Protein AF-A0A9E6B9M5-F1 (afdb_monomer_lite)

Radius of gyration: 36.56 Å; chains: 1; bounding box: 69×53×110 Å

Sequence (341 aa):
MTDEASDSGRPGDVVLRCGGCGAAMRARGPDAVRQCPRCRSTDLRELPVPGGAFEYACADRRHGTTAADVAFAEWAKWCGYVTPNQYNTAMHRQNSEQQKTGVARPIHEVMISMGQIDPMRAEGLLRFLCRSRPDEDDEDFLARLKGLDEVDPEKVRAVAELQRRMAARRHEVPPIGQLLVQRRVLTEVRMLEVLRAQTADGRGSLQRALAMSQPPPKETAAGRVLRKATGSPAVLRGIAVAAVLVMAAVGVWAWRFREEPLYVLGRCTNCEAVQKVEWSAYDWPVVCARCGRKTVYYAVVCPNGHVYTRAFPFTNEPCPECGADRGRPLTEQDLRRPVSR

Secondary structure (DSSP, 8-state):
-------TTSPPEEEEEETTT--EEEEESGGG-SS-TTT----EEEE--GGG-HHHHT---TTS--HHHHHHHHHHHHTTSS-HHHHHHHHHHHHHHHHHHSSPPPHHHHHHHTTSS-HHHHHHHHHHHT--S--HHHHHHHHHHHTTS-S-HHHHHHHHHHHHHHHTT-S----HHHHHHHTTSS-HHHHHHHHHHHHHTT-HHHHHHHHHTSPPP---HHHHHHHHHTT-HHHHHHHHHHHHHHHHHHHHHHHHT-PPPPEEEEEETTT--EEEEE--SS-PSEEPTTT-SEEEEEEEE-TT--EEEESSTT--PPPTTT--S--EE--TTGGGS----

pLDDT: mean 82.91, std 14.36, range [27.97, 96.69]

Structure (mmCIF, N/CA/C/O backbone):
data_AF-A0A9E6B9M5-F1
#
_entry.id   AF-A0A9E6B9M5-F1
#
loop_
_atom_site.group_PDB
_atom_site.id
_atom_site.type_symbol
_atom_site.label_atom_id
_atom_site.label_alt_id
_atom_site.label_comp_id
_atom_site.label_asym_id
_atom_site.label_entity_id
_atom_site.label_seq_id
_atom_site.pdbx_PDB_ins_code
_atom_site.Cartn_x
_atom_site.Cartn_y
_atom_site.Cartn_z
_atom_site.occupancy
_atom_site.B_iso_or_equiv
_atom_site.auth_seq_id
_atom_site.auth_comp_id
_atom_site.auth_asym_id
_atom_site.auth_atom_id
_atom_site.pdbx_PDB_model_num
ATOM 1 N N . MET A 1 1 ? -14.743 -29.552 -5.604 1.00 36.94 1 MET A N 1
ATOM 2 C CA . MET A 1 1 ? -13.919 -30.413 -6.473 1.00 36.94 1 MET A CA 1
ATOM 3 C C . MET A 1 1 ? -14.196 -29.985 -7.894 1.00 36.94 1 MET A C 1
ATOM 5 O O . MET A 1 1 ? -15.199 -30.375 -8.469 1.00 36.94 1 MET A O 1
ATOM 9 N N . THR A 1 2 ? -13.364 -29.080 -8.376 1.00 30.98 2 THR A N 1
ATOM 10 C CA . THR A 1 2 ? -13.222 -28.712 -9.781 1.00 30.98 2 THR A CA 1
ATOM 11 C C . THR A 1 2 ? -11.733 -28.804 -10.019 1.00 30.98 2 THR A C 1
ATOM 13 O O . THR A 1 2 ? -10.959 -28.262 -9.229 1.00 30.98 2 THR A O 1
ATOM 16 N N . ASP A 1 3 ? -11.384 -29.598 -11.014 1.00 27.97 3 ASP A N 1
ATOM 17 C CA . ASP A 1 3 ? -10.044 -30.051 -11.320 1.00 27.97 3 ASP A CA 1
ATOM 18 C C . ASP A 1 3 ? -9.041 -28.893 -11.366 1.00 27.97 3 ASP A C 1
ATOM 20 O O . ASP A 1 3 ? -9.104 -28.024 -12.236 1.00 27.97 3 ASP A O 1
ATOM 24 N N . GLU A 1 4 ? -8.069 -28.921 -10.449 1.00 32.66 4 GLU A N 1
ATOM 25 C CA . GLU A 1 4 ? -6.744 -28.353 -10.692 1.00 32.66 4 GLU A CA 1
ATOM 26 C C . GLU A 1 4 ? -6.088 -29.218 -11.773 1.00 32.66 4 GLU A C 1
ATOM 28 O O . GLU A 1 4 ? -5.243 -30.077 -11.517 1.00 32.66 4 GLU A O 1
ATOM 33 N N . ALA A 1 5 ? -6.542 -29.030 -13.010 1.00 31.19 5 ALA A N 1
ATOM 34 C CA . ALA A 1 5 ? -5.832 -29.489 -14.180 1.00 31.19 5 ALA A CA 1
ATOM 35 C C . ALA A 1 5 ? -4.511 -28.715 -14.232 1.00 31.19 5 ALA A C 1
ATOM 37 O O . ALA A 1 5 ? -4.458 -27.572 -14.676 1.00 31.19 5 ALA A O 1
ATOM 38 N N . SER A 1 6 ? -3.473 -29.354 -13.696 1.00 36.06 6 SER A N 1
ATOM 39 C CA . SER A 1 6 ? -2.061 -29.236 -14.053 1.00 36.06 6 SER A CA 1
ATOM 40 C C . SER A 1 6 ? -1.819 -28.432 -15.340 1.00 36.06 6 SER A C 1
ATOM 42 O O . SER A 1 6 ? -1.751 -28.995 -16.433 1.00 36.06 6 SER A O 1
ATOM 44 N N . ASP A 1 7 ? -1.630 -27.116 -15.208 1.00 37.22 7 ASP A N 1
ATOM 45 C CA . ASP A 1 7 ? -1.178 -26.204 -16.271 1.00 37.22 7 ASP A CA 1
ATOM 46 C C . ASP A 1 7 ? 0.344 -26.352 -16.496 1.00 37.22 7 ASP A C 1
ATOM 48 O O . ASP A 1 7 ? 1.101 -25.390 -16.580 1.00 37.22 7 ASP A O 1
ATOM 52 N N . SER A 1 8 ? 0.834 -27.595 -16.541 1.00 33.62 8 SER A N 1
ATOM 53 C CA . SER A 1 8 ? 2.261 -27.949 -16.595 1.00 33.62 8 SER A CA 1
ATOM 54 C C . SER A 1 8 ? 2.849 -27.917 -18.013 1.00 33.62 8 SER A C 1
ATOM 56 O O . SER A 1 8 ? 3.911 -28.488 -18.252 1.00 33.62 8 SER A O 1
ATOM 58 N N . GLY A 1 9 ? 2.150 -27.303 -18.973 1.00 36.44 9 GLY A N 1
ATOM 59 C CA . GLY A 1 9 ? 2.499 -27.342 -20.400 1.00 36.44 9 GLY A CA 1
ATOM 60 C C . GLY A 1 9 ? 2.623 -25.984 -21.091 1.00 36.44 9 GLY A C 1
ATOM 61 O O . GLY A 1 9 ? 3.003 -25.942 -22.261 1.00 36.44 9 GLY A O 1
ATOM 62 N N . ARG A 1 10 ? 2.321 -24.869 -20.413 1.00 41.94 10 ARG A N 1
ATOM 63 C CA . ARG A 1 10 ? 2.573 -23.523 -20.945 1.00 41.94 10 ARG A CA 1
ATOM 64 C C . ARG A 1 10 ? 3.762 -22.921 -20.207 1.00 41.94 10 ARG A C 1
ATOM 66 O O . ARG A 1 10 ? 3.709 -22.839 -18.983 1.00 41.94 10 ARG A O 1
ATOM 73 N N . PRO A 1 11 ? 4.833 -22.503 -20.905 1.00 56.72 11 PRO A N 1
ATOM 74 C CA . PRO A 1 11 ? 5.912 -21.797 -20.238 1.00 56.72 11 PRO A CA 1
ATOM 75 C C . PRO A 1 11 ? 5.332 -20.533 -19.598 1.00 56.72 11 PRO A C 1
ATOM 77 O O . PRO A 1 11 ? 4.731 -19.700 -20.284 1.00 56.72 11 PRO A O 1
ATOM 80 N N . GLY A 1 12 ? 5.468 -20.439 -18.274 1.00 74.00 12 GLY A N 1
ATOM 81 C CA . GLY A 1 12 ? 5.078 -19.257 -17.518 1.00 74.00 12 GLY A CA 1
ATOM 82 C C . GLY A 1 12 ? 5.817 -18.019 -18.023 1.00 74.00 12 GLY A C 1
ATOM 83 O O . GLY A 1 12 ? 6.866 -18.110 -18.668 1.00 74.00 12 GLY A O 1
ATOM 84 N N . ASP A 1 13 ? 5.260 -16.842 -17.754 1.00 83.06 13 ASP A N 1
ATOM 85 C CA . ASP A 1 13 ? 5.952 -15.603 -18.081 1.00 83.06 13 ASP A CA 1
ATOM 86 C C . ASP A 1 13 ? 7.233 -15.463 -17.248 1.00 83.06 13 ASP A C 1
ATOM 88 O O . ASP A 1 13 ? 7.247 -15.739 -16.049 1.00 83.06 13 ASP A O 1
ATOM 92 N N . VAL A 1 14 ? 8.302 -14.995 -17.887 1.00 86.94 14 VAL A N 1
ATOM 93 C CA . VAL A 1 14 ? 9.598 -14.697 -17.267 1.00 86.94 14 VAL A CA 1
ATOM 94 C C . VAL A 1 14 ? 10.031 -13.278 -17.620 1.00 86.94 14 VAL A C 1
ATOM 96 O O . VAL A 1 14 ? 9.577 -12.698 -18.614 1.00 86.94 14 VAL A O 1
ATOM 99 N N . VAL A 1 15 ? 10.932 -12.708 -16.821 1.00 88.44 15 VAL A N 1
ATOM 100 C CA . VAL A 1 15 ? 11.638 -11.469 -17.168 1.00 88.44 15 VAL A CA 1
ATOM 101 C C . VAL A 1 15 ? 13.070 -11.816 -17.527 1.00 88.44 15 VAL A C 1
ATOM 103 O O . VAL A 1 15 ? 13.766 -12.476 -16.764 1.00 88.44 15 VAL A O 1
ATOM 106 N N . LEU A 1 16 ? 13.518 -11.349 -18.685 1.00 90.50 16 LEU A N 1
ATOM 107 C CA . LEU A 1 16 ? 14.880 -11.505 -19.170 1.00 90.50 16 LEU A CA 1
ATOM 108 C C . LEU A 1 16 ? 15.590 -10.156 -19.125 1.00 90.50 16 LEU A C 1
ATOM 110 O O . LEU A 1 16 ? 15.069 -9.153 -19.614 1.00 90.50 16 LEU A O 1
ATOM 114 N N . ARG A 1 17 ? 16.802 -10.130 -18.576 1.00 89.50 17 ARG A N 1
ATOM 115 C CA . ARG A 1 17 ? 17.717 -8.992 -18.611 1.00 89.50 17 ARG A CA 1
ATOM 116 C C . ARG A 1 17 ? 18.775 -9.215 -19.678 1.00 89.50 17 ARG A C 1
ATOM 118 O O . ARG A 1 17 ? 19.477 -10.221 -19.679 1.00 89.50 17 ARG A O 1
ATOM 125 N N . CYS A 1 18 ? 18.925 -8.236 -20.556 1.00 89.56 18 CYS A N 1
ATOM 126 C CA . CYS A 1 18 ? 19.986 -8.225 -21.547 1.00 89.56 18 CYS A CA 1
ATOM 127 C C . CYS A 1 18 ? 21.329 -7.838 -20.913 1.00 89.56 18 CYS A C 1
ATOM 129 O O . CYS A 1 18 ? 21.446 -6.745 -20.360 1.00 89.56 18 CYS A O 1
ATOM 131 N N . GLY A 1 19 ? 22.353 -8.680 -21.049 1.00 86.19 19 GLY A N 1
ATOM 132 C CA . GLY A 1 19 ? 23.718 -8.391 -20.601 1.00 86.19 19 GLY A CA 1
ATOM 133 C C . GLY A 1 19 ? 24.385 -7.252 -21.378 1.00 86.19 19 GLY A C 1
ATOM 134 O O . GLY A 1 19 ? 25.154 -6.490 -20.804 1.00 86.19 19 GLY A O 1
ATOM 135 N N . GLY A 1 20 ? 24.027 -7.060 -22.654 1.00 85.62 20 GLY A N 1
ATOM 136 C CA . GLY A 1 20 ? 24.606 -6.004 -23.492 1.00 85.62 20 GLY A CA 1
ATOM 137 C C . GLY A 1 20 ? 24.110 -4.586 -23.179 1.00 85.62 20 GLY A C 1
ATOM 138 O O . GLY A 1 20 ? 24.904 -3.657 -23.127 1.00 85.62 20 GLY A O 1
ATOM 139 N N . CYS A 1 21 ? 22.798 -4.390 -22.991 1.00 83.31 21 CYS A N 1
ATOM 140 C CA . CYS A 1 21 ? 22.219 -3.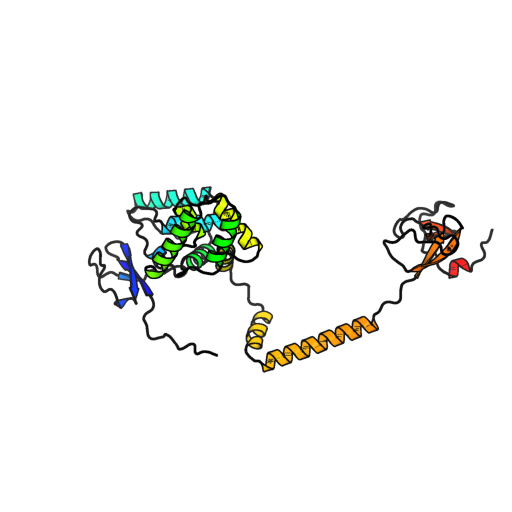051 -22.760 1.00 83.31 21 CYS A CA 1
ATOM 141 C C . CYS A 1 21 ? 21.485 -2.894 -21.422 1.00 83.31 21 CYS A C 1
ATOM 143 O O . CYS A 1 21 ? 20.886 -1.849 -21.169 1.00 83.31 21 CYS A O 1
ATOM 145 N N . GLY A 1 22 ? 21.459 -3.934 -20.587 1.00 81.75 22 GLY A N 1
ATOM 146 C CA . GLY A 1 22 ? 20.789 -3.929 -19.287 1.00 81.75 22 GLY A CA 1
ATOM 147 C C . GLY A 1 22 ? 19.260 -3.927 -19.339 1.00 81.75 22 GLY A C 1
ATOM 148 O O . GLY A 1 22 ? 18.639 -3.960 -18.281 1.00 81.75 22 GLY A O 1
ATOM 149 N N . ALA A 1 23 ? 18.646 -3.888 -20.527 1.00 84.75 23 ALA A N 1
ATOM 150 C CA . ALA A 1 23 ? 17.196 -3.826 -20.670 1.00 84.75 23 ALA A CA 1
ATOM 151 C C . ALA A 1 23 ? 16.524 -5.094 -20.135 1.00 84.75 23 ALA A C 1
ATOM 153 O O . ALA A 1 23 ? 16.924 -6.202 -20.495 1.00 84.75 23 ALA A O 1
ATOM 154 N N . ALA A 1 24 ? 15.487 -4.908 -19.322 1.00 88.19 24 ALA A N 1
ATOM 155 C CA . ALA A 1 24 ? 14.597 -5.970 -18.887 1.00 88.19 24 ALA A CA 1
ATOM 156 C C . ALA A 1 24 ? 13.400 -6.068 -19.843 1.00 88.19 24 ALA A C 1
ATOM 158 O O . ALA A 1 24 ? 12.872 -5.051 -20.302 1.00 88.19 24 ALA A O 1
ATOM 159 N N . MET A 1 25 ? 12.996 -7.286 -20.177 1.00 89.12 25 MET A N 1
ATOM 160 C CA . MET A 1 25 ? 11.869 -7.555 -21.062 1.00 89.12 25 MET A CA 1
ATOM 161 C C . MET A 1 25 ? 11.125 -8.795 -20.607 1.00 89.12 25 MET A C 1
ATOM 163 O O . MET A 1 25 ? 11.722 -9.747 -20.113 1.00 89.12 25 MET A O 1
ATOM 167 N N . ARG A 1 26 ? 9.818 -8.796 -20.822 1.00 88.31 26 ARG A N 1
ATOM 168 C CA . ARG A 1 26 ? 8.988 -9.951 -20.530 1.00 88.31 26 ARG A CA 1
ATOM 169 C C . ARG A 1 26 ? 8.961 -10.921 -21.707 1.00 88.31 26 ARG A C 1
ATOM 171 O O . ARG A 1 26 ? 8.861 -10.488 -22.855 1.00 88.31 26 ARG A O 1
ATOM 178 N N . ALA A 1 27 ? 8.990 -12.213 -21.410 1.00 86.88 27 ALA A N 1
ATOM 179 C CA . ALA A 1 27 ? 8.914 -13.297 -22.380 1.00 86.88 27 ALA A CA 1
ATOM 180 C C . ALA A 1 27 ? 7.989 -14.416 -21.874 1.00 86.88 27 ALA A C 1
ATOM 182 O O . ALA A 1 27 ? 7.855 -14.610 -20.669 1.00 86.88 27 ALA A O 1
ATOM 183 N N . ARG A 1 28 ? 7.361 -15.164 -22.790 1.00 85.94 28 ARG A N 1
ATOM 184 C CA . ARG A 1 28 ? 6.570 -16.366 -22.462 1.00 85.94 28 ARG A CA 1
ATOM 185 C C . ARG A 1 28 ? 7.496 -17.579 -22.361 1.00 85.94 28 ARG A C 1
ATOM 187 O O . ARG A 1 28 ? 7.538 -18.405 -23.270 1.00 85.94 28 ARG A O 1
ATOM 194 N N . GLY A 1 29 ? 8.292 -17.617 -21.300 1.00 82.12 29 GLY A N 1
ATOM 195 C CA . GLY A 1 29 ? 9.388 -18.564 -21.106 1.00 82.12 29 GLY A CA 1
ATOM 196 C C . GLY A 1 29 ? 10.749 -18.061 -21.607 1.00 82.12 29 GLY A C 1
ATOM 197 O O . GLY A 1 29 ? 10.805 -17.114 -22.401 1.00 82.12 29 GLY A O 1
ATOM 198 N N . PRO A 1 30 ? 11.848 -18.691 -21.157 1.00 78.12 30 PRO A N 1
ATOM 199 C CA . PRO A 1 30 ? 13.214 -18.246 -21.446 1.00 78.12 30 PRO A CA 1
ATOM 200 C C . PRO A 1 30 ? 13.571 -18.279 -22.932 1.00 78.12 30 PRO A C 1
ATOM 202 O O . PRO A 1 30 ? 14.218 -17.363 -23.432 1.00 78.12 30 PRO A O 1
ATOM 205 N N . ASP A 1 31 ? 13.085 -19.282 -23.663 1.00 83.38 31 ASP A N 1
ATOM 206 C CA . ASP A 1 31 ? 13.442 -19.489 -25.072 1.00 83.38 31 ASP A CA 1
ATOM 207 C C . ASP A 1 31 ? 12.603 -18.658 -26.054 1.00 83.38 31 ASP A C 1
ATOM 209 O O . ASP A 1 31 ? 12.889 -18.619 -27.257 1.00 83.38 31 ASP A O 1
ATOM 213 N N . ALA A 1 32 ? 11.557 -17.980 -25.565 1.00 83.69 32 ALA A N 1
ATOM 214 C CA . ALA A 1 32 ? 10.647 -17.205 -26.408 1.00 83.69 32 ALA A CA 1
ATOM 215 C C . ALA A 1 32 ? 11.314 -15.960 -27.015 1.00 83.69 32 ALA A C 1
ATOM 217 O O . ALA A 1 32 ? 10.843 -15.437 -28.027 1.00 83.69 32 ALA A O 1
ATOM 218 N N . VAL A 1 33 ? 12.416 -15.489 -26.427 1.00 83.25 33 VAL A N 1
ATOM 219 C CA . VAL A 1 33 ? 13.196 -14.358 -26.933 1.00 83.25 33 VAL A CA 1
ATOM 220 C C . VAL A 1 33 ? 14.647 -14.793 -27.072 1.00 83.25 33 VAL A C 1
ATOM 222 O O . VAL A 1 33 ? 15.350 -14.972 -26.089 1.00 83.25 33 VAL A O 1
ATOM 225 N N . ARG A 1 34 ? 15.118 -14.933 -28.315 1.00 88.00 34 ARG A N 1
ATOM 226 C CA . ARG A 1 34 ? 16.500 -15.359 -28.604 1.00 88.00 34 ARG A CA 1
ATOM 227 C C . ARG A 1 34 ? 17.512 -14.213 -28.598 1.00 88.00 34 ARG A C 1
ATOM 229 O O . ARG A 1 34 ? 18.713 -14.453 -28.565 1.00 88.00 34 ARG A O 1
ATOM 236 N N . GLN A 1 35 ? 17.038 -12.973 -28.718 1.00 91.00 35 GLN A N 1
ATOM 237 C CA . GLN A 1 35 ? 17.877 -11.783 -28.833 1.00 91.00 35 GLN A CA 1
ATOM 238 C C . GLN A 1 35 ? 17.174 -10.575 -28.225 1.00 91.00 35 GLN A C 1
ATOM 240 O O . GLN A 1 35 ? 15.966 -10.401 -28.385 1.00 91.00 35 GLN A O 1
ATOM 245 N N . CYS A 1 36 ? 17.945 -9.691 -27.600 1.00 88.75 36 CYS A N 1
ATOM 246 C CA . CYS A 1 36 ? 17.439 -8.424 -27.103 1.00 88.75 36 CYS A CA 1
ATOM 247 C C . CYS A 1 36 ? 16.870 -7.576 -28.258 1.00 88.75 36 CYS A C 1
ATOM 249 O O . CYS A 1 36 ? 17.602 -7.263 -29.202 1.00 88.75 36 CYS A O 1
ATOM 251 N N . PRO A 1 37 ? 15.611 -7.106 -28.184 1.00 88.38 37 PRO A N 1
ATOM 252 C CA . PRO A 1 37 ? 15.004 -6.308 -29.247 1.00 88.38 37 PRO A CA 1
ATOM 253 C C . PRO A 1 37 ? 15.652 -4.924 -29.396 1.00 88.38 37 PRO A C 1
ATOM 255 O O . PRO A 1 37 ? 15.480 -4.280 -30.425 1.00 88.38 37 PRO A O 1
ATOM 258 N N . ARG A 1 38 ? 16.404 -4.464 -28.384 1.00 85.88 38 ARG A N 1
ATOM 259 C CA . ARG A 1 38 ? 17.065 -3.151 -28.384 1.00 85.88 38 ARG A CA 1
ATOM 260 C C . ARG A 1 38 ? 18.465 -3.183 -28.992 1.00 85.88 38 ARG A C 1
ATOM 262 O O . ARG A 1 38 ? 18.764 -2.356 -29.841 1.00 85.88 38 ARG A O 1
ATOM 269 N N . CYS A 1 39 ? 19.324 -4.105 -28.552 1.00 89.75 39 CYS A N 1
ATOM 270 C CA . CYS A 1 39 ? 20.733 -4.146 -28.971 1.00 89.75 39 CYS A CA 1
ATOM 271 C C . CYS A 1 39 ? 21.137 -5.433 -29.698 1.00 89.75 39 CYS A C 1
ATOM 273 O O . CYS A 1 39 ? 22.319 -5.627 -29.961 1.00 89.75 39 CYS A O 1
ATOM 275 N N . ARG A 1 40 ? 20.184 -6.332 -29.987 1.00 92.50 40 ARG A N 1
ATOM 276 C CA . ARG A 1 40 ? 20.394 -7.630 -30.659 1.00 92.50 40 ARG A CA 1
ATOM 277 C C . ARG A 1 40 ? 21.320 -8.619 -29.934 1.00 92.50 40 ARG A C 1
ATOM 279 O O . ARG A 1 40 ? 21.534 -9.714 -30.436 1.00 92.50 40 ARG A O 1
ATOM 286 N N . SER A 1 41 ? 21.816 -8.282 -28.741 1.00 92.06 41 SER A N 1
ATOM 287 C CA . SER A 1 41 ? 22.608 -9.192 -27.903 1.00 92.06 41 SER A CA 1
ATOM 288 C C . SER A 1 41 ? 21.829 -10.467 -27.566 1.00 92.06 41 SER A C 1
ATOM 290 O O . SER A 1 41 ? 20.645 -10.403 -27.230 1.00 92.06 41 SER A O 1
ATOM 292 N N . THR A 1 42 ? 22.510 -11.608 -27.631 1.00 91.50 42 THR A N 1
ATOM 293 C CA . THR A 1 42 ? 22.012 -12.932 -27.227 1.00 91.50 42 THR A CA 1
ATOM 294 C C . THR A 1 42 ? 22.287 -13.250 -25.754 1.00 91.50 42 THR A C 1
ATOM 296 O O . THR A 1 42 ? 21.795 -14.259 -25.264 1.00 91.50 42 THR A O 1
ATOM 299 N N . ASP A 1 43 ? 23.058 -12.417 -25.037 1.00 92.00 43 ASP A N 1
ATOM 300 C CA . ASP A 1 43 ? 23.261 -12.565 -23.588 1.00 92.00 43 ASP A CA 1
ATOM 301 C C . ASP A 1 43 ? 21.988 -12.096 -22.878 1.00 92.00 43 ASP A C 1
ATOM 303 O O . ASP A 1 43 ? 21.797 -10.904 -22.616 1.00 92.00 43 ASP A O 1
ATOM 307 N N . LEU A 1 44 ? 21.073 -13.036 -22.660 1.00 90.00 44 LEU A N 1
ATOM 308 C CA . LEU A 1 44 ? 19.818 -12.848 -21.949 1.00 90.00 44 LEU A CA 1
ATOM 309 C C . LEU A 1 44 ? 19.843 -13.732 -20.708 1.00 90.00 44 LEU A C 1
ATOM 311 O O . LEU A 1 44 ? 20.082 -14.934 -20.797 1.00 90.00 44 LEU A O 1
ATOM 315 N N . ARG A 1 45 ? 19.597 -13.131 -19.547 1.00 90.19 45 ARG A N 1
ATOM 316 C CA . ARG A 1 45 ? 19.575 -13.836 -18.264 1.00 90.19 45 ARG A CA 1
ATOM 317 C C . ARG A 1 45 ? 18.227 -13.645 -17.614 1.00 90.19 45 ARG A C 1
ATOM 319 O O . ARG A 1 45 ? 17.716 -12.527 -17.603 1.00 90.19 45 ARG A O 1
ATOM 326 N N . GLU A 1 46 ? 17.669 -14.707 -17.058 1.00 88.69 46 GLU A N 1
ATOM 327 C CA . GLU A 1 46 ? 16.466 -14.582 -16.248 1.00 88.69 46 GLU A CA 1
ATOM 328 C C . GLU A 1 46 ? 16.718 -13.651 -15.058 1.00 88.69 46 GLU A C 1
ATOM 330 O O . GLU A 1 46 ? 17.759 -13.700 -14.398 1.00 88.69 46 GLU A O 1
ATOM 335 N N . LEU A 1 47 ? 15.764 -12.757 -14.824 1.00 85.00 47 LEU A N 1
ATOM 336 C CA . LEU A 1 47 ? 15.743 -11.838 -13.704 1.00 85.00 47 LEU A CA 1
ATOM 337 C C . LEU A 1 47 ? 14.668 -12.322 -12.723 1.00 85.00 47 LEU A C 1
ATOM 339 O O . LEU A 1 47 ? 13.534 -12.554 -13.156 1.00 85.00 47 LEU A O 1
ATOM 343 N N . PRO A 1 48 ? 14.970 -12.447 -11.418 1.00 81.50 48 PRO A N 1
ATOM 344 C CA . PRO A 1 48 ? 13.934 -12.708 -10.429 1.00 81.50 48 PRO A CA 1
ATOM 345 C C . PRO A 1 48 ? 12.850 -11.628 -10.504 1.00 81.50 48 PRO A C 1
ATOM 347 O O . PRO A 1 48 ? 13.150 -10.439 -10.626 1.00 81.50 48 PRO A O 1
ATOM 350 N N . VAL A 1 49 ? 11.589 -12.053 -10.424 1.00 84.44 49 VAL A N 1
ATOM 351 C CA . VAL A 1 49 ? 10.419 -11.168 -10.446 1.00 84.44 49 VAL A CA 1
ATOM 352 C C . VAL A 1 49 ? 9.870 -11.077 -9.019 1.00 84.44 49 VAL A C 1
ATOM 354 O O . VAL A 1 49 ? 9.014 -11.883 -8.642 1.00 84.44 49 VAL A O 1
ATOM 357 N N . PRO A 1 50 ? 10.389 -10.162 -8.178 1.00 75.38 50 PRO A N 1
ATOM 358 C CA . PRO A 1 50 ? 9.979 -10.072 -6.783 1.00 75.38 50 PRO A CA 1
ATOM 359 C C . PRO A 1 50 ? 8.478 -9.794 -6.690 1.00 75.38 50 PRO A C 1
ATOM 361 O O . PRO A 1 50 ? 7.949 -8.893 -7.342 1.00 75.38 50 PRO A O 1
ATOM 364 N N . GLY A 1 51 ? 7.784 -10.629 -5.918 1.00 79.06 51 GLY A N 1
ATOM 365 C CA . GLY A 1 51 ? 6.333 -10.579 -5.779 1.00 79.06 51 GLY A CA 1
ATOM 366 C C . GLY A 1 51 ? 5.540 -10.821 -7.069 1.00 79.06 51 GLY A C 1
ATOM 367 O O . GLY A 1 51 ? 4.350 -10.535 -7.100 1.00 79.06 51 GLY A O 1
ATOM 368 N N . GLY A 1 52 ? 6.166 -11.323 -8.137 1.00 83.81 52 GLY A N 1
ATOM 369 C CA . GLY A 1 52 ? 5.504 -11.547 -9.424 1.00 83.81 52 GLY A CA 1
ATOM 370 C C . GLY A 1 52 ? 5.226 -10.279 -10.240 1.00 83.81 52 GLY A C 1
ATOM 371 O O . GLY A 1 52 ? 4.648 -10.396 -11.311 1.00 83.81 52 GLY A O 1
ATOM 372 N N . ALA A 1 53 ? 5.661 -9.091 -9.800 1.00 88.44 53 ALA A N 1
ATOM 373 C CA . ALA A 1 53 ? 5.428 -7.824 -10.502 1.00 88.44 53 ALA A CA 1
ATOM 374 C C . ALA A 1 53 ? 6.333 -7.660 -11.749 1.00 88.44 53 ALA A C 1
ATOM 376 O O . ALA A 1 53 ? 7.414 -7.059 -11.701 1.00 88.44 53 ALA A O 1
ATOM 377 N N . PHE A 1 54 ? 5.894 -8.210 -12.880 1.00 88.06 54 PHE A N 1
ATOM 378 C CA . PHE A 1 54 ? 6.547 -8.174 -14.188 1.00 88.06 54 PHE A CA 1
ATOM 379 C C . PHE A 1 54 ? 6.706 -6.760 -14.760 1.00 88.06 54 PHE A C 1
ATOM 381 O O . PHE A 1 54 ? 7.782 -6.453 -15.282 1.00 88.06 54 PHE A O 1
ATOM 388 N N . GLU A 1 55 ? 5.689 -5.891 -14.698 1.00 86.25 55 GLU A N 1
ATOM 389 C CA . GLU A 1 55 ? 5.801 -4.516 -15.224 1.00 86.25 55 GLU A CA 1
ATOM 390 C C . GLU A 1 55 ? 6.793 -3.701 -14.399 1.00 86.25 55 GLU A C 1
ATOM 392 O O . GLU A 1 55 ? 7.614 -2.966 -14.956 1.00 86.25 55 GLU A O 1
ATOM 397 N N . TYR A 1 56 ? 6.781 -3.889 -13.080 1.00 90.31 56 TYR A N 1
ATOM 398 C CA . TYR A 1 56 ? 7.762 -3.282 -12.185 1.00 90.31 56 TYR A CA 1
ATOM 399 C C . TYR A 1 56 ? 9.195 -3.762 -12.485 1.00 90.31 56 TYR A C 1
ATOM 401 O O . TYR A 1 56 ? 10.126 -2.946 -12.570 1.00 90.31 56 TYR A O 1
ATOM 409 N N . ALA A 1 57 ? 9.384 -5.070 -12.686 1.00 89.12 57 ALA A N 1
ATOM 410 C CA . ALA A 1 57 ? 10.678 -5.663 -13.030 1.00 89.12 57 ALA A CA 1
ATOM 411 C C . ALA A 1 57 ? 11.183 -5.206 -14.413 1.00 89.12 57 ALA A C 1
ATOM 413 O O . ALA A 1 57 ? 12.376 -4.958 -14.586 1.00 89.12 57 ALA A O 1
ATOM 414 N N . CYS A 1 58 ? 10.282 -5.016 -15.382 1.00 88.56 58 CYS A N 1
ATOM 415 C CA . CYS A 1 58 ? 10.613 -4.546 -16.731 1.00 88.56 58 CYS A CA 1
ATOM 416 C C . CYS A 1 58 ? 10.770 -3.019 -16.852 1.00 88.56 58 CYS A C 1
ATOM 418 O O . CYS A 1 58 ? 11.099 -2.528 -17.934 1.00 88.56 58 CYS A O 1
ATOM 420 N N . ALA A 1 59 ? 10.517 -2.246 -15.790 1.00 89.56 59 ALA A N 1
ATOM 421 C CA . ALA A 1 59 ? 10.516 -0.789 -15.873 1.00 89.56 59 ALA A CA 1
ATOM 422 C C . ALA A 1 59 ? 11.907 -0.216 -16.229 1.00 89.56 59 ALA A C 1
ATOM 424 O O . ALA A 1 59 ? 12.932 -0.568 -15.635 1.00 89.56 59 ALA A O 1
ATOM 425 N N . ASP A 1 60 ? 11.934 0.694 -17.209 1.00 87.88 60 ASP A N 1
ATOM 426 C CA . ASP A 1 60 ? 13.159 1.261 -17.783 1.00 87.88 60 ASP A CA 1
ATOM 427 C C . ASP A 1 60 ? 13.746 2.384 -16.914 1.00 87.88 60 ASP A C 1
ATOM 429 O O . ASP A 1 60 ? 13.301 3.529 -16.968 1.00 87.88 60 ASP A O 1
ATOM 433 N N . ARG A 1 61 ? 14.779 2.053 -16.136 1.00 88.25 61 ARG A N 1
ATOM 434 C CA . ARG A 1 61 ? 15.415 2.939 -15.139 1.00 88.25 61 ARG A CA 1
ATOM 435 C C . ARG A 1 61 ? 16.659 3.678 -15.640 1.00 88.25 61 ARG A C 1
ATOM 437 O O . ARG A 1 61 ? 17.432 4.224 -14.851 1.00 88.25 61 ARG A O 1
ATOM 444 N N . ARG A 1 62 ? 16.882 3.726 -16.958 1.00 84.62 62 ARG A N 1
ATOM 445 C CA . ARG A 1 62 ? 18.027 4.451 -17.554 1.00 84.62 62 ARG A CA 1
ATOM 446 C C . ARG A 1 62 ? 17.979 5.959 -17.302 1.00 84.62 62 ARG A C 1
ATOM 448 O O . ARG A 1 62 ? 19.017 6.609 -17.233 1.00 84.62 62 ARG A O 1
ATOM 455 N N . HIS A 1 63 ? 16.776 6.502 -17.129 1.00 85.81 63 HIS A N 1
ATOM 456 C CA . HIS A 1 63 ? 16.541 7.917 -16.828 1.00 85.81 63 HIS A CA 1
ATOM 457 C C . HIS A 1 63 ? 16.263 8.171 -15.337 1.00 85.81 63 HIS A C 1
ATOM 459 O O . HIS A 1 63 ? 15.738 9.220 -14.977 1.00 85.81 63 HIS A O 1
ATOM 465 N N . GLY A 1 64 ? 16.618 7.216 -14.472 1.00 88.00 64 GLY A N 1
ATOM 466 C CA . GLY A 1 64 ? 16.449 7.306 -13.027 1.00 88.00 64 GLY A CA 1
ATOM 467 C C . GLY A 1 64 ? 15.153 6.641 -12.589 1.00 88.00 64 GLY A C 1
ATOM 468 O O . GLY A 1 64 ? 14.919 5.467 -12.875 1.00 88.00 64 GLY A O 1
ATOM 469 N N . THR A 1 65 ? 14.324 7.399 -11.882 1.00 90.19 65 THR A N 1
ATOM 470 C CA . THR A 1 65 ? 13.057 6.925 -11.317 1.00 90.19 65 THR A CA 1
ATOM 471 C C . THR A 1 65 ? 12.012 6.627 -12.402 1.00 90.19 65 THR A C 1
ATOM 473 O O . THR A 1 65 ? 11.770 7.446 -13.289 1.00 90.19 65 THR A O 1
ATOM 476 N N . THR A 1 66 ? 11.309 5.497 -12.285 1.00 92.06 66 THR A N 1
ATOM 477 C CA . THR A 1 66 ? 10.146 5.165 -13.131 1.00 92.06 66 THR A CA 1
ATOM 478 C C . THR A 1 66 ? 8.809 5.400 -12.424 1.00 92.06 66 THR A C 1
ATOM 480 O O . THR A 1 66 ? 8.736 5.450 -11.200 1.00 92.06 66 THR A O 1
ATOM 483 N N . ALA A 1 67 ? 7.706 5.463 -13.180 1.00 90.12 67 ALA A N 1
ATOM 484 C CA . ALA A 1 67 ? 6.361 5.516 -12.594 1.00 90.12 67 ALA A CA 1
ATOM 485 C C . ALA A 1 67 ? 6.055 4.303 -11.691 1.00 90.12 67 ALA A C 1
ATOM 487 O O . ALA A 1 67 ? 5.356 4.447 -10.694 1.00 90.12 67 ALA A O 1
ATOM 488 N N . ALA A 1 68 ? 6.608 3.127 -12.012 1.00 90.75 68 ALA A N 1
ATOM 489 C CA . ALA A 1 68 ? 6.478 1.928 -11.188 1.00 90.75 68 ALA A CA 1
ATOM 490 C C . ALA A 1 68 ? 7.253 2.055 -9.861 1.00 90.75 68 ALA A C 1
ATOM 492 O O . ALA A 1 68 ? 6.776 1.603 -8.823 1.00 90.75 68 ALA A O 1
ATOM 493 N N . ASP A 1 69 ? 8.415 2.719 -9.873 1.00 94.06 69 ASP A N 1
ATOM 494 C CA . ASP A 1 69 ? 9.172 3.024 -8.654 1.00 94.06 69 ASP A CA 1
ATOM 495 C C . ASP A 1 69 ? 8.434 4.024 -7.761 1.00 94.06 69 ASP A C 1
ATOM 497 O O . ASP A 1 69 ? 8.264 3.765 -6.571 1.00 94.06 69 ASP A O 1
ATOM 501 N N . VAL A 1 70 ? 7.929 5.121 -8.339 1.00 93.00 70 VAL A N 1
ATOM 502 C CA . VAL A 1 70 ? 7.079 6.081 -7.612 1.00 93.00 70 VAL A CA 1
ATOM 503 C C . VAL A 1 70 ? 5.902 5.347 -6.982 1.00 93.00 70 VAL A C 1
ATOM 505 O O . VAL A 1 70 ? 5.655 5.495 -5.790 1.00 93.00 70 VAL A O 1
ATOM 508 N N . ALA A 1 71 ? 5.232 4.494 -7.759 1.00 91.94 71 ALA A N 1
ATOM 509 C CA . ALA A 1 71 ? 4.069 3.766 -7.294 1.00 91.94 71 ALA A CA 1
ATOM 510 C C . ALA A 1 71 ? 4.372 2.847 -6.106 1.00 91.94 71 ALA A C 1
ATOM 512 O O . ALA A 1 71 ? 3.648 2.874 -5.112 1.00 91.94 71 ALA A O 1
ATOM 513 N N . PHE A 1 72 ? 5.449 2.065 -6.183 1.00 94.88 72 PHE A N 1
ATOM 514 C CA . PHE A 1 72 ? 5.896 1.233 -5.068 1.00 94.88 72 PHE A CA 1
ATOM 515 C C . PHE A 1 72 ? 6.193 2.073 -3.821 1.00 94.88 72 PHE A C 1
ATOM 517 O O . PHE A 1 72 ? 5.733 1.758 -2.723 1.00 94.88 72 PHE A O 1
ATOM 524 N N . ALA A 1 73 ? 6.954 3.153 -3.991 1.00 95.19 73 ALA A N 1
ATOM 525 C CA . ALA A 1 73 ? 7.411 3.984 -2.889 1.00 95.19 73 ALA A CA 1
ATOM 526 C C . ALA A 1 73 ? 6.247 4.746 -2.218 1.00 95.19 73 ALA A C 1
ATOM 528 O O . ALA A 1 73 ? 6.220 4.875 -0.993 1.00 95.19 73 ALA A O 1
ATOM 529 N N . GLU A 1 74 ? 5.253 5.187 -2.993 1.00 94.12 74 GLU A N 1
ATOM 530 C CA . GLU A 1 74 ? 3.992 5.744 -2.493 1.00 94.12 74 GLU A CA 1
ATOM 531 C C . GLU A 1 74 ? 3.237 4.733 -1.630 1.00 94.12 74 GLU A C 1
ATOM 533 O O . GLU A 1 74 ? 2.891 5.041 -0.492 1.00 94.12 74 GLU A O 1
ATOM 538 N N . TRP A 1 75 ? 3.042 3.505 -2.114 1.00 95.25 75 TRP A N 1
ATOM 539 C CA . TRP A 1 75 ? 2.344 2.475 -1.345 1.00 95.25 75 TRP A CA 1
ATOM 540 C C . TRP A 1 75 ? 3.098 2.058 -0.083 1.00 95.25 75 TRP A C 1
ATOM 542 O O . TRP A 1 75 ? 2.472 1.871 0.960 1.00 95.25 75 TRP A O 1
ATOM 552 N N . ALA A 1 76 ? 4.430 1.983 -0.128 1.00 95.56 76 ALA A N 1
ATOM 553 C CA . ALA A 1 76 ? 5.244 1.759 1.066 1.00 95.56 76 ALA A CA 1
ATOM 554 C C . ALA A 1 76 ? 5.040 2.869 2.113 1.00 95.56 76 ALA A C 1
ATOM 556 O O . ALA A 1 76 ? 4.956 2.588 3.312 1.00 95.56 76 ALA A O 1
ATOM 557 N N . LYS A 1 77 ? 4.916 4.124 1.662 1.00 94.94 77 LYS A N 1
ATOM 558 C CA . LYS A 1 77 ? 4.615 5.283 2.512 1.00 94.94 77 LYS A CA 1
ATOM 559 C C . LYS A 1 77 ? 3.192 5.210 3.075 1.00 94.94 77 LYS A C 1
ATOM 561 O O . LYS A 1 77 ? 2.996 5.417 4.269 1.00 94.94 77 LYS A O 1
ATOM 566 N N . TRP A 1 78 ? 2.201 4.869 2.253 1.00 93.50 78 TRP A N 1
ATOM 567 C CA . TRP A 1 78 ? 0.793 4.763 2.660 1.00 93.50 78 TRP A CA 1
ATOM 568 C C . TRP A 1 78 ? 0.534 3.618 3.638 1.00 93.50 78 TRP A C 1
ATOM 570 O O . TRP A 1 78 ? -0.254 3.778 4.567 1.00 93.50 78 TRP A O 1
ATOM 580 N N . CYS A 1 79 ? 1.256 2.506 3.490 1.00 93.06 79 CYS A N 1
ATOM 581 C CA . CYS A 1 79 ? 1.255 1.398 4.446 1.00 93.06 79 CYS A CA 1
ATOM 582 C C . CYS A 1 79 ? 2.008 1.721 5.750 1.00 93.06 79 CYS A C 1
ATOM 584 O O . CYS A 1 79 ? 2.016 0.905 6.669 1.00 93.06 79 CYS A O 1
ATOM 586 N N . GLY A 1 80 ? 2.663 2.884 5.840 1.00 92.62 80 GLY A N 1
ATOM 587 C CA . GLY A 1 80 ? 3.433 3.297 7.012 1.00 92.62 80 GLY A CA 1
ATOM 588 C C . GLY A 1 80 ? 4.747 2.537 7.201 1.00 92.62 80 GLY A C 1
ATOM 589 O O . GLY A 1 80 ? 5.315 2.573 8.289 1.00 92.62 80 GLY A O 1
ATOM 590 N N . TYR A 1 81 ? 5.246 1.839 6.176 1.00 93.25 81 TYR A N 1
ATOM 591 C CA . TYR A 1 81 ? 6.532 1.137 6.263 1.00 93.25 81 TYR A CA 1
ATOM 592 C C . TYR A 1 81 ? 7.714 2.083 6.144 1.00 93.25 81 TYR A C 1
ATOM 594 O O . TYR A 1 81 ? 8.755 1.828 6.739 1.00 93.25 81 TYR A O 1
ATOM 602 N N . VAL A 1 82 ? 7.537 3.171 5.396 1.00 94.12 82 VAL A N 1
ATOM 603 C CA . VAL A 1 82 ? 8.524 4.239 5.273 1.00 94.12 82 VAL A CA 1
ATOM 604 C C . VAL A 1 82 ? 7.883 5.585 5.575 1.00 94.12 82 VAL A C 1
ATOM 606 O O . VAL A 1 82 ? 6.724 5.847 5.256 1.00 94.12 82 VAL A O 1
ATOM 609 N N . THR A 1 83 ? 8.660 6.470 6.181 1.00 92.94 83 THR A N 1
ATOM 610 C CA . THR A 1 83 ? 8.283 7.870 6.395 1.00 92.94 83 THR A CA 1
ATOM 611 C C . THR A 1 83 ? 8.425 8.688 5.102 1.00 92.94 83 THR A C 1
ATOM 613 O O . THR A 1 83 ? 9.201 8.313 4.216 1.00 92.94 83 THR A O 1
ATOM 616 N N . PRO A 1 84 ? 7.769 9.860 4.988 1.00 92.50 84 PRO A N 1
ATOM 617 C CA . PRO A 1 84 ? 7.961 10.759 3.845 1.00 92.50 84 PRO A CA 1
ATOM 618 C C . PRO A 1 84 ? 9.427 11.165 3.614 1.00 92.50 84 PRO A C 1
ATOM 620 O O . PRO A 1 84 ? 9.872 11.276 2.474 1.00 92.50 84 PRO A O 1
ATOM 623 N N . ASN A 1 85 ? 10.206 11.337 4.688 1.00 93.88 85 ASN A N 1
ATOM 624 C CA . ASN A 1 85 ? 11.629 11.652 4.575 1.00 93.88 85 ASN A CA 1
ATOM 625 C C . ASN A 1 85 ? 12.439 10.469 4.017 1.00 93.88 85 ASN A C 1
ATOM 627 O O . ASN A 1 85 ? 13.298 10.653 3.155 1.00 93.88 85 ASN A O 1
ATOM 631 N N . GLN A 1 86 ? 12.141 9.243 4.459 1.00 94.12 86 GLN A N 1
ATOM 632 C CA . GLN A 1 86 ? 12.782 8.033 3.933 1.00 94.12 86 GLN A CA 1
ATOM 633 C C . GLN A 1 86 ? 12.444 7.817 2.456 1.00 94.12 86 GLN A C 1
ATOM 635 O O . GLN A 1 86 ? 13.358 7.559 1.675 1.00 94.12 86 GLN A O 1
ATOM 640 N N . TYR A 1 87 ? 11.179 8.028 2.070 1.00 93.19 87 TYR A N 1
ATOM 641 C CA . TYR 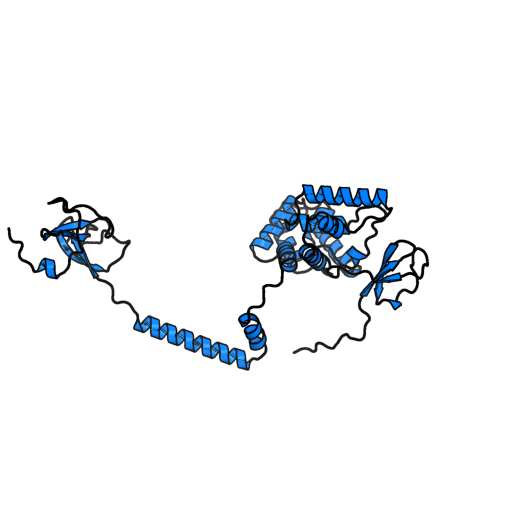A 1 87 ? 10.737 8.061 0.674 1.00 93.19 87 TYR A CA 1
ATOM 642 C C . TYR A 1 87 ? 11.600 9.025 -0.156 1.00 93.19 87 TYR A C 1
ATOM 644 O O . TYR A 1 87 ? 12.257 8.598 -1.103 1.00 93.19 87 TYR A O 1
ATOM 652 N N . ASN A 1 88 ? 11.682 10.302 0.238 1.00 94.50 88 ASN A N 1
ATOM 653 C CA . ASN A 1 88 ? 12.447 11.309 -0.508 1.00 94.50 88 ASN A CA 1
ATOM 654 C C . ASN A 1 88 ? 13.935 10.944 -0.601 1.00 94.50 88 ASN A C 1
ATOM 656 O O . ASN A 1 88 ? 14.543 11.071 -1.663 1.00 94.50 88 ASN A O 1
ATOM 660 N N . THR A 1 89 ? 14.510 10.441 0.495 1.00 95.81 89 THR A N 1
ATOM 661 C CA . THR A 1 89 ? 15.920 10.030 0.548 1.00 95.81 89 THR A CA 1
ATOM 662 C C . THR A 1 89 ? 16.203 8.864 -0.403 1.00 95.81 89 THR A C 1
ATOM 664 O O . THR A 1 89 ? 17.202 8.890 -1.123 1.00 95.81 89 THR A O 1
ATOM 667 N N . ALA A 1 90 ? 15.327 7.856 -0.447 1.00 95.62 90 ALA A N 1
ATOM 668 C CA . ALA A 1 90 ? 15.477 6.709 -1.340 1.00 95.62 90 ALA A CA 1
ATOM 669 C C . ALA A 1 90 ? 15.393 7.127 -2.814 1.00 95.62 90 ALA A C 1
ATOM 671 O O . ALA A 1 90 ? 16.229 6.715 -3.618 1.00 95.62 90 ALA A O 1
ATOM 672 N N . MET A 1 91 ? 14.441 8.000 -3.154 1.00 94.19 91 MET A N 1
ATOM 673 C CA . MET A 1 91 ? 14.270 8.533 -4.512 1.00 94.19 91 MET A CA 1
ATOM 674 C C . MET A 1 91 ? 15.495 9.343 -4.950 1.00 94.19 91 MET A C 1
ATOM 676 O O . MET A 1 91 ? 16.007 9.169 -6.058 1.00 94.19 91 MET A O 1
ATOM 680 N N . HIS A 1 92 ? 16.031 10.180 -4.055 1.00 95.12 92 HIS A N 1
ATOM 681 C CA . HIS A 1 92 ? 17.278 10.901 -4.304 1.00 95.12 92 HIS A CA 1
ATOM 682 C C . HIS A 1 92 ? 18.448 9.949 -4.546 1.00 95.12 92 HIS A C 1
ATOM 684 O O . HIS A 1 92 ? 19.184 10.122 -5.517 1.00 95.12 92 HIS A O 1
ATOM 690 N N . ARG A 1 93 ? 18.601 8.923 -3.702 1.00 94.62 93 ARG A N 1
ATOM 691 C CA . ARG A 1 93 ? 19.677 7.939 -3.836 1.00 94.62 93 ARG A CA 1
ATOM 692 C C . ARG A 1 93 ? 19.572 7.153 -5.138 1.00 94.62 93 ARG A C 1
ATOM 694 O O . ARG A 1 93 ? 20.588 6.991 -5.807 1.00 94.62 93 ARG A O 1
ATOM 701 N N . GLN A 1 94 ? 18.370 6.733 -5.529 1.00 94.31 94 GLN A N 1
ATOM 702 C CA . GLN A 1 94 ? 18.130 6.058 -6.805 1.00 94.31 94 GLN A CA 1
ATOM 703 C C . GLN A 1 94 ? 18.580 6.934 -7.987 1.00 94.31 94 GLN A C 1
ATOM 705 O O . GLN A 1 94 ? 19.322 6.476 -8.856 1.00 94.31 94 GLN A O 1
ATOM 710 N N . ASN A 1 95 ? 18.202 8.214 -7.995 1.00 93.31 95 ASN A N 1
ATOM 711 C CA . ASN A 1 95 ? 18.615 9.143 -9.049 1.00 93.31 95 ASN A CA 1
ATOM 712 C C . ASN A 1 95 ? 20.132 9.402 -9.037 1.00 93.31 95 ASN A C 1
ATOM 714 O O . ASN A 1 95 ? 20.760 9.431 -10.094 1.00 93.31 95 ASN A O 1
ATOM 718 N N . SER A 1 96 ? 20.755 9.517 -7.861 1.00 92.69 96 SER A N 1
ATOM 719 C CA . SER A 1 96 ? 22.216 9.626 -7.754 1.00 92.69 96 SER A CA 1
ATOM 720 C C . SER A 1 96 ? 22.945 8.366 -8.236 1.00 92.69 96 SER A C 1
ATOM 722 O O . SER A 1 96 ? 24.024 8.474 -8.815 1.00 92.69 96 SER A O 1
ATOM 724 N N . GLU A 1 97 ? 22.389 7.170 -8.023 1.00 89.81 97 GLU A N 1
ATOM 725 C CA . GLU A 1 97 ? 22.937 5.922 -8.572 1.00 89.81 97 GLU A CA 1
ATOM 726 C C . GLU A 1 97 ? 22.875 5.912 -10.102 1.00 89.81 97 GLU A C 1
ATOM 728 O O . GLU A 1 97 ? 23.862 5.538 -10.740 1.00 89.81 97 GLU A O 1
ATOM 733 N N . GLN A 1 98 ? 21.778 6.393 -10.697 1.00 90.50 98 GLN A N 1
ATOM 734 C CA . GLN A 1 98 ? 21.678 6.535 -12.151 1.00 90.50 98 GLN A CA 1
ATOM 735 C C . GLN A 1 98 ? 22.740 7.487 -12.708 1.00 90.50 98 GLN A C 1
ATOM 737 O O . GLN A 1 98 ? 23.384 7.147 -13.697 1.00 90.50 98 GLN A O 1
ATOM 742 N N . GLN A 1 99 ? 22.983 8.628 -12.061 1.00 89.62 99 GLN A N 1
ATOM 743 C CA . GLN A 1 99 ? 24.020 9.570 -12.496 1.00 89.62 99 GLN A CA 1
ATOM 744 C C . GLN A 1 99 ? 25.428 8.957 -12.455 1.00 89.62 99 GLN A C 1
ATOM 746 O O . GLN A 1 99 ? 26.263 9.277 -13.296 1.00 89.62 99 GLN A O 1
ATOM 751 N N . LYS A 1 100 ? 25.695 8.068 -11.491 1.00 89.00 100 LYS A N 1
ATOM 752 C CA . LYS A 1 100 ? 27.010 7.432 -11.306 1.00 89.00 100 LYS A CA 1
ATOM 753 C C . LYS A 1 100 ? 27.238 6.213 -12.197 1.00 89.00 100 LYS A C 1
ATOM 755 O O . LYS A 1 100 ? 28.366 5.967 -12.605 1.00 89.00 100 LYS A O 1
ATOM 760 N N . THR A 1 101 ? 26.199 5.421 -12.448 1.00 84.00 101 THR A N 1
ATOM 761 C CA . THR A 1 101 ? 26.319 4.086 -13.070 1.00 84.00 101 THR A CA 1
ATOM 762 C C . THR A 1 101 ? 25.598 3.967 -14.414 1.00 84.00 101 THR A C 1
ATOM 764 O O . THR A 1 101 ? 25.688 2.937 -15.077 1.00 84.00 101 THR A O 1
ATOM 767 N N . GLY A 1 102 ? 24.859 5.000 -14.824 1.00 82.44 102 GLY A N 1
ATOM 768 C CA . GLY A 1 102 ? 24.051 5.023 -16.045 1.00 82.44 102 GLY A CA 1
ATOM 769 C C . GLY A 1 102 ? 22.711 4.286 -15.9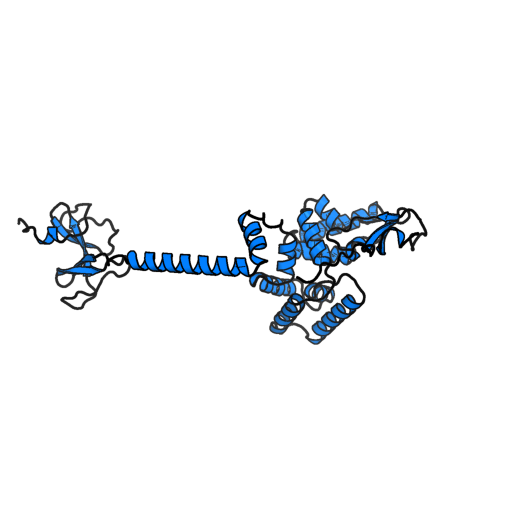40 1.00 82.44 102 GLY A C 1
ATOM 770 O O . GLY A 1 102 ? 21.838 4.503 -16.780 1.00 82.44 102 GLY A O 1
ATOM 771 N N . VAL A 1 103 ? 22.503 3.446 -14.917 1.00 81.94 103 VAL A N 1
ATOM 772 C CA . VAL A 1 103 ? 21.248 2.707 -14.699 1.00 81.94 103 VAL A CA 1
ATOM 773 C C . VAL A 1 103 ? 20.941 2.619 -13.206 1.00 81.94 103 VAL A C 1
ATOM 775 O O . VAL A 1 103 ? 21.710 2.043 -12.444 1.00 81.94 103 VAL A O 1
ATOM 778 N N . ALA A 1 104 ? 19.787 3.140 -12.786 1.00 87.38 104 ALA A N 1
ATOM 779 C CA . ALA A 1 104 ? 19.334 2.992 -11.406 1.00 87.38 104 ALA A CA 1
ATOM 780 C C . ALA A 1 104 ? 18.851 1.566 -11.107 1.00 87.38 104 ALA A C 1
ATOM 782 O O . ALA A 1 104 ? 18.169 0.934 -11.920 1.00 87.38 104 ALA A O 1
ATOM 783 N N . ARG A 1 105 ? 19.131 1.093 -9.889 1.00 89.56 105 ARG A N 1
ATOM 784 C CA . ARG A 1 105 ? 18.473 -0.093 -9.329 1.00 89.56 105 ARG A CA 1
ATOM 785 C C . ARG A 1 105 ? 17.000 0.195 -9.013 1.00 89.56 105 ARG A C 1
ATOM 787 O O . ARG A 1 105 ? 16.637 1.362 -8.838 1.00 89.56 105 ARG A O 1
ATOM 794 N N . PRO A 1 106 ? 16.136 -0.829 -8.931 1.00 92.94 106 PRO A N 1
ATOM 795 C CA . PRO A 1 106 ? 14.761 -0.668 -8.469 1.00 92.94 106 PRO A CA 1
ATOM 796 C C . PRO A 1 106 ? 14.674 -0.013 -7.087 1.00 92.94 106 PRO A C 1
ATOM 798 O O . PRO A 1 106 ? 15.480 -0.303 -6.203 1.00 92.94 106 PRO A O 1
ATOM 801 N N . ILE A 1 107 ? 13.672 0.845 -6.874 1.00 95.88 107 ILE A N 1
ATOM 802 C CA . ILE A 1 107 ? 13.575 1.616 -5.623 1.00 95.88 107 ILE A CA 1
ATOM 803 C C . ILE A 1 107 ? 13.421 0.721 -4.382 1.00 95.88 107 ILE A C 1
ATOM 805 O O . ILE A 1 107 ? 13.925 1.068 -3.318 1.00 95.88 107 ILE A O 1
ATOM 809 N N . HIS A 1 108 ? 12.784 -0.451 -4.509 1.00 95.12 108 HIS A N 1
ATOM 810 C CA . HIS A 1 108 ? 12.625 -1.375 -3.385 1.00 95.12 108 HIS A CA 1
ATOM 811 C C . HIS A 1 108 ? 13.979 -1.926 -2.911 1.00 95.12 108 HIS A C 1
ATOM 813 O O . HIS A 1 108 ? 14.217 -1.994 -1.709 1.00 95.12 108 HIS A O 1
ATOM 819 N N . GLU A 1 109 ? 14.905 -2.227 -3.830 1.00 94.62 109 GLU A N 1
ATOM 820 C CA . GLU A 1 109 ? 16.270 -2.644 -3.489 1.00 94.62 109 GLU A CA 1
ATOM 821 C C . GLU A 1 109 ? 17.050 -1.510 -2.822 1.00 94.62 109 GLU A C 1
ATOM 823 O O . GLU A 1 109 ? 17.789 -1.741 -1.863 1.00 94.62 109 GLU A O 1
ATOM 828 N N . VAL A 1 110 ? 16.866 -0.271 -3.296 1.00 95.38 110 VAL A N 1
ATOM 829 C CA . VAL A 1 110 ? 17.470 0.912 -2.671 1.00 95.38 110 VAL A CA 1
ATOM 830 C C . VAL A 1 110 ? 16.975 1.043 -1.228 1.00 95.38 110 VAL A C 1
ATOM 832 O O . VAL A 1 110 ? 17.798 1.120 -0.317 1.00 95.38 110 VAL A O 1
ATOM 835 N N . MET A 1 111 ? 15.660 0.978 -0.999 1.00 96.69 111 MET A N 1
ATOM 836 C CA . MET A 1 111 ? 15.063 1.068 0.340 1.00 96.69 111 MET A CA 1
ATOM 837 C C . MET A 1 111 ? 15.502 -0.079 1.265 1.00 96.69 111 MET A C 1
ATOM 839 O O . MET A 1 111 ? 15.813 0.177 2.431 1.00 96.69 111 MET A O 1
ATOM 843 N N . ILE A 1 112 ? 15.597 -1.315 0.758 1.00 94.31 112 ILE A N 1
ATOM 844 C CA . ILE A 1 112 ? 16.130 -2.468 1.506 1.00 94.31 112 ILE A CA 1
ATOM 845 C C . ILE A 1 112 ? 17.592 -2.224 1.887 1.00 94.31 112 ILE A C 1
ATOM 847 O O . ILE A 1 112 ? 17.963 -2.370 3.049 1.00 94.31 112 ILE A O 1
ATOM 851 N N . SER A 1 113 ? 18.427 -1.791 0.936 1.00 94.50 113 SER A N 1
ATOM 852 C CA . SER A 1 113 ? 19.856 -1.538 1.186 1.00 94.50 113 SER A CA 1
ATOM 853 C C . SER A 1 113 ? 20.105 -0.412 2.193 1.00 94.50 113 SER A C 1
ATOM 855 O O . SER A 1 113 ? 21.160 -0.352 2.819 1.00 94.50 113 SER A O 1
ATOM 857 N N . MET A 1 114 ? 19.128 0.480 2.356 1.00 93.94 114 MET A N 1
ATOM 858 C CA . MET A 1 114 ? 19.139 1.557 3.341 1.00 93.94 114 MET A CA 1
ATOM 859 C C . MET A 1 114 ? 18.531 1.151 4.692 1.00 93.94 114 MET A C 1
ATOM 861 O O . MET A 1 114 ? 18.472 1.989 5.590 1.00 93.94 114 MET A O 1
ATOM 865 N N . GLY A 1 115 ? 18.043 -0.085 4.840 1.00 91.50 115 GLY A N 1
ATOM 866 C CA . GLY A 1 115 ? 17.363 -0.555 6.050 1.00 91.50 115 GLY A CA 1
ATOM 867 C C . GLY A 1 115 ? 16.022 0.138 6.317 1.00 91.50 115 GLY A C 1
ATOM 868 O O . GLY A 1 115 ? 15.566 0.167 7.456 1.00 91.50 115 GLY A O 1
ATOM 869 N N . GLN A 1 116 ? 15.401 0.738 5.297 1.00 92.38 116 GLN A N 1
ATOM 870 C CA . GLN A 1 116 ? 14.146 1.483 5.448 1.00 92.38 116 GLN A CA 1
ATOM 871 C C . GLN A 1 116 ? 12.916 0.582 5.367 1.00 92.38 116 GLN A C 1
ATOM 873 O O . GLN A 1 116 ? 11.890 0.887 5.965 1.00 92.38 116 GLN A O 1
ATOM 878 N N . ILE A 1 117 ? 13.012 -0.517 4.622 1.00 93.25 117 ILE A N 1
ATOM 879 C CA . ILE A 1 117 ? 11.951 -1.509 4.493 1.00 93.25 117 ILE A CA 1
ATOM 880 C C . ILE A 1 117 ? 12.553 -2.908 4.559 1.00 93.25 117 ILE A C 1
ATOM 882 O O . ILE A 1 117 ? 13.636 -3.162 4.035 1.00 93.25 117 ILE A O 1
ATOM 886 N N . ASP A 1 118 ? 11.835 -3.811 5.216 1.00 91.69 118 ASP A N 1
ATOM 887 C CA . ASP A 1 118 ? 12.187 -5.224 5.271 1.00 91.69 118 ASP A CA 1
ATOM 888 C C . ASP A 1 118 ? 11.923 -5.910 3.909 1.00 91.69 118 ASP A C 1
ATOM 890 O O . ASP A 1 118 ? 10.901 -5.607 3.276 1.00 91.69 118 ASP A O 1
ATOM 894 N N . PRO A 1 119 ? 12.785 -6.841 3.449 1.00 91.44 119 PRO A N 1
ATOM 895 C CA . PRO A 1 119 ? 12.600 -7.538 2.176 1.00 91.44 119 PRO A CA 1
ATOM 896 C C . PRO A 1 119 ? 11.239 -8.224 2.022 1.00 91.44 119 PRO A C 1
ATOM 898 O O . PRO A 1 119 ? 10.644 -8.145 0.949 1.00 91.44 119 PRO A O 1
ATOM 901 N N . MET A 1 120 ? 10.70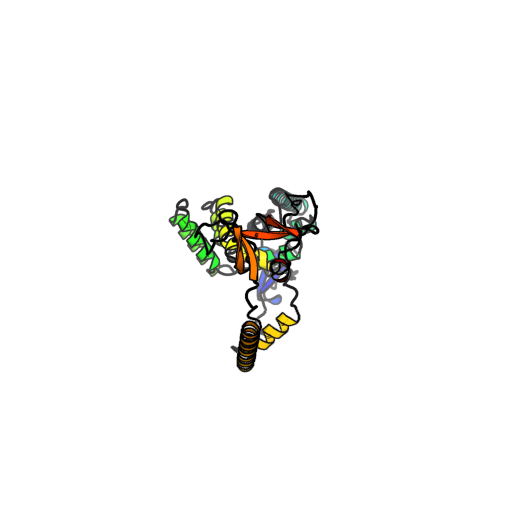2 -8.836 3.082 1.00 90.69 120 MET A N 1
ATOM 902 C CA . MET A 1 120 ? 9.401 -9.512 3.038 1.00 90.69 120 MET A CA 1
ATOM 903 C C . MET A 1 120 ? 8.263 -8.507 2.831 1.00 90.69 120 MET A C 1
ATOM 905 O O . MET A 1 120 ? 7.340 -8.768 2.062 1.00 90.69 120 MET A O 1
ATOM 909 N N . ARG A 1 121 ? 8.334 -7.333 3.474 1.00 93.06 121 ARG A N 1
ATOM 910 C CA . ARG A 1 121 ? 7.347 -6.257 3.268 1.00 93.06 121 ARG A CA 1
ATOM 911 C C . ARG A 1 121 ? 7.425 -5.686 1.857 1.00 93.06 121 ARG A C 1
ATOM 913 O O . ARG A 1 121 ? 6.391 -5.437 1.245 1.00 93.06 121 ARG A O 1
ATOM 920 N N . ALA A 1 122 ? 8.636 -5.494 1.337 1.00 94.12 122 ALA A N 1
ATOM 921 C CA . ALA A 1 122 ? 8.833 -5.042 -0.036 1.00 94.12 122 ALA A CA 1
ATOM 922 C C . ALA A 1 122 ? 8.262 -6.049 -1.045 1.00 94.12 122 ALA A C 1
ATOM 924 O O . ALA A 1 122 ? 7.545 -5.664 -1.966 1.00 94.12 122 ALA A O 1
ATOM 925 N N . GLU A 1 123 ? 8.517 -7.341 -0.846 1.00 92.00 123 GLU A N 1
ATOM 926 C CA . GLU A 1 123 ? 7.973 -8.390 -1.703 1.00 92.00 123 GLU A CA 1
ATOM 927 C C . GLU A 1 123 ? 6.440 -8.472 -1.611 1.00 92.00 123 GLU A C 1
ATOM 929 O O . GLU A 1 123 ? 5.772 -8.561 -2.639 1.00 92.00 123 GLU A O 1
ATOM 934 N N . GLY A 1 124 ? 5.864 -8.380 -0.407 1.00 92.06 124 GLY A N 1
ATOM 935 C CA . GLY A 1 124 ? 4.412 -8.363 -0.194 1.00 92.06 124 GLY A CA 1
ATOM 936 C C . GLY A 1 124 ? 3.717 -7.193 -0.895 1.00 92.06 124 GLY A C 1
ATOM 937 O O . GLY A 1 124 ? 2.695 -7.383 -1.557 1.00 92.06 124 GLY A O 1
ATOM 938 N N . LEU A 1 125 ? 4.315 -6.002 -0.841 1.00 93.62 125 LEU A N 1
ATOM 939 C CA . LEU A 1 125 ? 3.874 -4.834 -1.607 1.00 93.62 125 LEU A CA 1
ATOM 940 C C . LEU A 1 125 ? 3.943 -5.061 -3.116 1.00 93.62 125 LEU A C 1
ATOM 942 O O . LEU A 1 125 ? 3.019 -4.680 -3.829 1.00 93.62 125 LEU A O 1
ATOM 946 N N . LEU A 1 126 ? 5.004 -5.693 -3.616 1.00 92.94 126 LEU A N 1
ATOM 947 C CA . LEU A 1 126 ? 5.113 -6.016 -5.039 1.00 92.94 126 LEU A CA 1
ATOM 948 C C . LEU A 1 126 ? 4.064 -7.049 -5.468 1.00 92.94 126 LEU A C 1
ATOM 950 O O . LEU A 1 126 ? 3.457 -6.869 -6.519 1.00 92.94 126 LEU A O 1
ATOM 954 N N . ARG A 1 127 ? 3.750 -8.050 -4.632 1.00 91.19 127 ARG A N 1
ATOM 955 C CA . ARG A 1 127 ? 2.616 -8.968 -4.875 1.00 91.19 127 ARG A CA 1
ATOM 956 C C . ARG A 1 127 ? 1.288 -8.233 -4.929 1.00 91.19 127 ARG A C 1
ATOM 958 O O . ARG A 1 127 ? 0.456 -8.525 -5.784 1.00 91.19 127 ARG A O 1
ATOM 965 N N . PHE A 1 128 ? 1.094 -7.267 -4.038 1.00 91.38 128 PHE A N 1
ATOM 966 C CA . PHE A 1 128 ? -0.083 -6.412 -4.074 1.00 91.38 128 PHE A CA 1
ATOM 967 C C . PHE A 1 128 ? -0.126 -5.566 -5.357 1.00 91.38 128 PHE A C 1
ATOM 969 O O . PHE A 1 128 ? -1.179 -5.443 -5.969 1.00 91.38 128 PHE A O 1
ATOM 976 N N . LEU A 1 129 ? 0.996 -5.023 -5.825 1.00 89.75 129 LEU A N 1
ATOM 977 C CA . LEU A 1 129 ? 1.035 -4.207 -7.045 1.00 89.75 129 LEU A CA 1
ATOM 978 C C . LEU A 1 129 ? 0.999 -5.023 -8.345 1.00 89.75 129 LEU A C 1
ATOM 980 O O . LEU A 1 129 ? 0.632 -4.479 -9.381 1.00 89.75 129 LEU A O 1
ATOM 984 N N . CYS A 1 130 ? 1.276 -6.328 -8.284 1.00 85.50 130 CYS A N 1
ATOM 985 C CA . CYS A 1 130 ? 1.182 -7.284 -9.395 1.00 85.50 130 CYS A CA 1
ATOM 986 C C . CYS A 1 130 ? -0.268 -7.512 -9.901 1.00 85.50 130 CYS A C 1
ATOM 988 O O . CYS A 1 130 ? -0.542 -8.353 -10.761 1.00 85.50 130 CYS A O 1
ATOM 990 N N . ARG A 1 131 ? -1.257 -6.812 -9.351 1.00 76.00 131 ARG A N 1
ATOM 991 C CA . ARG A 1 131 ? -2.669 -7.055 -9.647 1.00 76.00 131 ARG A CA 1
ATOM 992 C C . ARG A 1 131 ? -3.029 -6.749 -11.089 1.00 76.00 131 ARG A C 1
ATOM 994 O O . ARG A 1 131 ? -2.700 -5.694 -11.617 1.00 76.00 131 ARG A O 1
ATOM 1001 N N . SER A 1 132 ? -3.783 -7.659 -11.697 1.00 65.50 132 SER A N 1
ATOM 1002 C CA . SER A 1 132 ? -4.070 -7.624 -13.129 1.00 65.50 132 SER A CA 1
ATOM 1003 C C . SER A 1 132 ? -5.405 -7.002 -13.507 1.00 65.50 132 SER A C 1
ATOM 1005 O O . SER A 1 132 ? -5.626 -6.710 -14.684 1.00 65.50 132 SER A O 1
ATOM 1007 N N . ARG A 1 133 ? -6.319 -6.808 -12.547 1.00 80.25 133 ARG A N 1
ATOM 1008 C CA . ARG A 1 133 ? -7.683 -6.346 -12.824 1.00 80.25 133 ARG A CA 1
ATOM 1009 C C . ARG A 1 133 ? -8.237 -5.471 -11.698 1.00 80.25 133 ARG A C 1
ATOM 1011 O O . ARG A 1 133 ? -7.876 -5.709 -10.545 1.00 80.25 133 ARG A O 1
ATOM 1018 N N . PRO A 1 134 ? -9.125 -4.513 -12.033 1.00 82.44 134 PRO A N 1
ATOM 1019 C CA . PRO A 1 134 ? -9.994 -3.875 -11.053 1.00 82.44 134 PRO A CA 1
ATOM 1020 C C . PRO A 1 134 ? -10.797 -4.922 -10.283 1.00 82.44 134 PRO A C 1
ATOM 1022 O O . PRO A 1 134 ? -11.134 -5.972 -10.840 1.00 82.44 134 PRO A O 1
ATOM 1025 N N . ASP A 1 135 ? -11.112 -4.629 -9.029 1.00 86.19 135 ASP A N 1
ATOM 1026 C CA . ASP A 1 135 ? -11.854 -5.536 -8.157 1.00 86.19 135 ASP A CA 1
ATOM 1027 C C . ASP A 1 135 ? -12.853 -4.813 -7.244 1.00 86.19 135 ASP A C 1
ATOM 1029 O O . ASP A 1 135 ? -13.030 -3.598 -7.317 1.00 86.19 135 ASP A O 1
ATOM 1033 N N . GLU A 1 136 ? -13.512 -5.584 -6.378 1.00 86.94 136 GLU A N 1
ATOM 1034 C CA . GLU A 1 136 ? -14.560 -5.100 -5.476 1.00 86.94 136 GLU A CA 1
ATOM 1035 C C . GLU A 1 136 ? -14.096 -3.966 -4.550 1.00 86.94 136 GLU A C 1
ATOM 1037 O O . GLU A 1 136 ? -14.898 -3.099 -4.205 1.00 86.94 136 GLU A O 1
ATOM 1042 N N . ASP A 1 137 ? -12.816 -3.900 -4.167 1.00 87.94 137 ASP A N 1
ATOM 1043 C CA . ASP A 1 137 ? -12.374 -2.803 -3.302 1.00 87.94 137 ASP A CA 1
ATOM 1044 C C . ASP A 1 137 ? -12.144 -1.513 -4.093 1.00 87.94 137 ASP A C 1
ATOM 1046 O O . ASP A 1 137 ? -12.239 -0.434 -3.504 1.00 87.94 137 ASP A O 1
ATOM 1050 N N . ASP A 1 138 ? -11.832 -1.599 -5.394 1.00 89.62 138 ASP A N 1
ATOM 1051 C CA . ASP A 1 138 ? -11.815 -0.421 -6.268 1.00 89.62 138 ASP A CA 1
ATOM 1052 C C . ASP A 1 138 ? -13.245 0.133 -6.418 1.00 89.62 138 ASP A C 1
ATOM 1054 O O . ASP A 1 138 ? -13.452 1.348 -6.361 1.00 89.62 138 ASP A O 1
ATOM 1058 N N . GLU A 1 139 ? -14.249 -0.741 -6.540 1.00 89.75 139 GLU A N 1
ATOM 1059 C CA . GLU A 1 139 ? -15.661 -0.342 -6.578 1.00 89.75 139 GLU A CA 1
ATOM 1060 C C . GLU A 1 139 ? -16.126 0.268 -5.247 1.00 89.75 139 GLU A C 1
ATOM 1062 O O . GLU A 1 139 ? -16.738 1.341 -5.241 1.00 89.75 139 GLU A O 1
ATOM 1067 N N . ASP A 1 140 ? -15.777 -0.351 -4.114 1.00 90.62 140 ASP A N 1
ATOM 1068 C CA . ASP A 1 140 ? -16.065 0.186 -2.779 1.00 90.62 140 ASP A CA 1
ATOM 1069 C C . ASP A 1 140 ? -15.369 1.535 -2.542 1.00 90.62 140 ASP A C 1
ATOM 1071 O O . ASP A 1 140 ? -15.964 2.456 -1.976 1.00 90.62 140 ASP A O 1
ATOM 1075 N N . PHE A 1 141 ? -14.132 1.692 -3.024 1.00 93.56 141 PHE A N 1
ATOM 1076 C CA . PHE A 1 141 ? -13.403 2.957 -2.935 1.00 93.56 141 PHE A CA 1
ATOM 1077 C C . PHE A 1 141 ? -14.162 4.064 -3.674 1.00 93.56 141 PHE A C 1
ATOM 1079 O O . PHE A 1 141 ? -14.379 5.149 -3.131 1.00 93.56 141 PHE A O 1
ATOM 1086 N N . LEU A 1 142 ? -14.609 3.787 -4.902 1.00 92.38 142 LEU A N 1
ATOM 1087 C CA . LEU A 1 142 ? -15.384 4.731 -5.709 1.00 92.38 142 LEU A CA 1
ATOM 1088 C C . LEU A 1 142 ? -16.744 5.058 -5.081 1.00 92.38 142 LEU A C 1
ATOM 1090 O O . LEU A 1 142 ? -17.179 6.209 -5.147 1.00 92.38 142 LEU A O 1
ATOM 1094 N N . ALA A 1 143 ? -17.417 4.080 -4.473 1.00 90.06 143 ALA A N 1
ATOM 1095 C CA . ALA A 1 143 ? -18.688 4.296 -3.784 1.00 90.06 143 ALA A CA 1
ATOM 1096 C C . ALA A 1 143 ? -18.529 5.251 -2.592 1.00 90.06 143 ALA A C 1
ATOM 1098 O O . ALA A 1 143 ? -19.310 6.192 -2.448 1.00 90.06 143 ALA A O 1
ATOM 1099 N N . ARG A 1 144 ? -17.477 5.067 -1.787 1.00 89.50 144 ARG A N 1
ATOM 1100 C CA . ARG A 1 144 ? -17.156 5.954 -0.657 1.00 89.50 144 ARG A CA 1
ATOM 1101 C C . ARG A 1 144 ? -16.741 7.345 -1.109 1.00 89.50 144 ARG A C 1
ATOM 1103 O O . ARG A 1 144 ? -17.159 8.325 -0.504 1.00 89.50 144 ARG A O 1
ATOM 1110 N N . LEU A 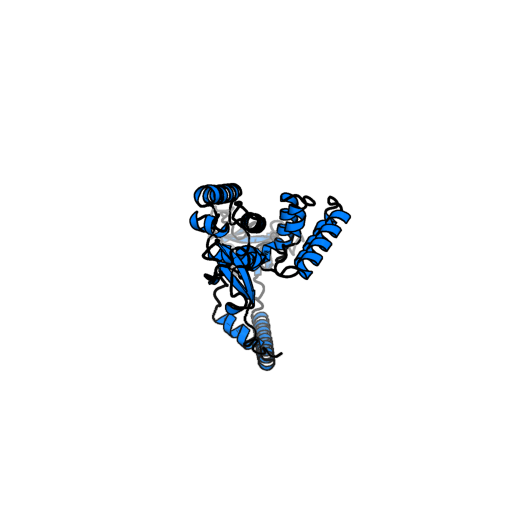1 145 ? -15.979 7.437 -2.198 1.00 90.06 145 LEU A N 1
ATOM 1111 C CA . LEU A 1 145 ? -15.560 8.717 -2.764 1.00 90.06 145 LEU A CA 1
ATOM 1112 C C . LEU A 1 145 ? -16.756 9.578 -3.198 1.00 90.06 145 LEU A C 1
ATOM 1114 O O . LEU A 1 145 ? -16.752 10.782 -2.965 1.00 90.06 145 LEU A O 1
ATOM 1118 N N . LYS A 1 146 ? -17.798 8.967 -3.783 1.00 84.69 146 LYS A N 1
ATOM 1119 C CA . LYS A 1 146 ? -19.037 9.672 -4.166 1.00 84.69 146 LYS A CA 1
ATOM 1120 C C . LYS A 1 146 ? -19.767 10.291 -2.972 1.00 84.69 146 LYS A C 1
ATOM 1122 O O . LYS A 1 146 ? -20.444 11.293 -3.149 1.00 84.69 146 LYS A O 1
ATOM 1127 N N . GLY A 1 147 ? -19.627 9.718 -1.777 1.00 76.12 147 GLY A N 1
ATOM 1128 C CA . GLY A 1 147 ? -20.249 10.238 -0.557 1.00 76.12 147 GLY A CA 1
ATOM 1129 C C . GLY A 1 147 ? -19.590 11.500 0.009 1.00 76.12 147 GLY A C 1
ATOM 1130 O O . GLY A 1 147 ? -20.115 12.055 0.967 1.00 76.12 147 GLY A O 1
ATOM 1131 N N . LEU A 1 148 ? -18.454 11.944 -0.545 1.00 77.00 148 LEU A N 1
ATOM 1132 C CA . LEU A 1 148 ? -17.690 13.088 -0.035 1.00 77.00 148 LEU A CA 1
ATOM 1133 C C . LEU A 1 148 ? -18.002 14.421 -0.739 1.00 77.00 148 LEU A C 1
ATOM 1135 O O . LEU A 1 148 ? -17.433 15.423 -0.335 1.00 77.00 148 LEU A O 1
ATOM 1139 N N . ASP A 1 149 ? -18.849 14.440 -1.778 1.00 70.44 149 ASP A N 1
ATOM 1140 C CA . ASP A 1 149 ? -19.346 15.606 -2.558 1.00 70.44 149 ASP A CA 1
ATOM 1141 C C . ASP A 1 149 ? -18.307 16.649 -3.058 1.00 70.44 149 ASP A C 1
ATOM 1143 O O . ASP A 1 149 ? -18.645 17.669 -3.651 1.00 70.44 149 ASP A O 1
ATOM 1147 N N . GLU A 1 150 ? -17.013 16.382 -2.877 1.00 78.38 150 GLU A N 1
ATOM 1148 C CA . GLU A 1 150 ? -15.904 17.306 -3.160 1.00 78.38 150 GLU A CA 1
ATOM 1149 C C . GLU A 1 150 ? -15.158 16.991 -4.472 1.00 78.38 150 GLU A C 1
ATOM 1151 O O . GLU A 1 150 ? -14.223 17.701 -4.850 1.00 78.38 150 GLU A O 1
ATOM 1156 N N . VAL A 1 151 ? -15.525 15.912 -5.173 1.00 85.31 151 VAL A N 1
ATOM 1157 C CA . VAL A 1 151 ? -14.766 15.396 -6.323 1.00 85.31 151 VAL A CA 1
ATOM 1158 C C . VAL A 1 151 ? -15.633 15.341 -7.571 1.00 85.31 151 VAL A C 1
ATOM 1160 O O . VAL A 1 151 ? -16.693 14.728 -7.574 1.00 85.31 151 VAL A O 1
ATOM 1163 N N . ASP A 1 152 ? -15.124 15.925 -8.657 1.00 89.69 152 ASP A N 1
ATOM 1164 C CA . ASP A 1 152 ? -15.753 15.928 -9.980 1.00 89.69 152 ASP A CA 1
ATOM 1165 C C . ASP A 1 152 ? -16.068 14.489 -10.462 1.00 89.69 152 ASP A C 1
ATOM 1167 O O . ASP A 1 152 ? -15.142 13.725 -10.789 1.00 89.69 152 ASP A O 1
ATOM 1171 N N . PRO A 1 153 ? -17.359 14.107 -10.545 1.00 90.88 153 PRO A N 1
ATOM 1172 C CA . PRO A 1 153 ? -17.764 12.751 -10.907 1.00 90.88 153 PRO A CA 1
ATOM 1173 C C . PRO A 1 153 ? -17.351 12.343 -12.325 1.00 90.88 153 PRO A C 1
ATOM 1175 O O . PRO A 1 153 ? -17.090 11.161 -12.571 1.00 90.88 153 PRO A O 1
ATOM 1178 N N . GLU A 1 154 ? -17.257 13.293 -13.261 1.00 92.44 154 GLU A N 1
ATOM 1179 C CA . GLU A 1 154 ? -16.850 13.012 -14.641 1.00 92.44 154 GLU A CA 1
ATOM 1180 C C . GLU A 1 154 ? -15.357 12.691 -14.712 1.00 92.44 154 GLU A C 1
ATOM 1182 O O . GLU A 1 154 ? -14.953 11.734 -15.382 1.00 92.44 154 GLU A O 1
ATOM 1187 N N . LYS A 1 155 ? -14.525 13.409 -13.946 1.00 94.06 155 LYS A N 1
ATOM 1188 C CA . LYS A 1 155 ? -13.095 13.080 -13.825 1.00 94.06 155 LYS A CA 1
ATOM 1189 C C . LYS A 1 155 ? -12.887 11.707 -13.199 1.00 94.06 155 LYS A C 1
ATOM 1191 O O . LYS A 1 155 ? -12.063 10.937 -13.692 1.00 94.06 155 LYS A O 1
ATOM 1196 N N . VAL A 1 156 ? -13.651 11.365 -12.161 1.00 93.81 156 VAL A N 1
ATOM 1197 C CA . VAL A 1 156 ? -13.596 10.032 -11.538 1.00 93.81 156 VAL A CA 1
ATOM 1198 C C . VAL A 1 156 ? -13.981 8.945 -12.545 1.00 93.81 156 VAL A C 1
ATOM 1200 O O . VAL A 1 156 ? -13.253 7.959 -12.694 1.00 93.81 156 VAL A O 1
ATOM 1203 N N . ARG A 1 157 ? -15.068 9.141 -13.303 1.00 93.69 157 ARG A N 1
ATOM 1204 C CA . ARG A 1 157 ? -15.504 8.204 -14.351 1.00 93.69 157 ARG A CA 1
ATOM 1205 C C . ARG A 1 157 ? -14.437 8.024 -15.435 1.00 93.69 157 ARG A C 1
ATOM 1207 O O . ARG A 1 157 ? -14.158 6.890 -15.829 1.00 93.69 157 ARG A O 1
ATOM 1214 N N . ALA A 1 158 ? -13.800 9.108 -15.878 1.00 95.50 158 ALA A N 1
ATOM 1215 C CA . ALA A 1 158 ? -12.726 9.061 -16.870 1.00 95.50 158 ALA A CA 1
ATOM 1216 C C . ALA A 1 158 ? -11.502 8.260 -16.384 1.00 95.50 158 ALA A C 1
ATOM 1218 O O . ALA A 1 158 ? -10.892 7.523 -17.166 1.00 95.50 158 ALA A O 1
ATOM 1219 N N . VAL A 1 159 ? -11.154 8.357 -15.095 1.00 95.19 159 VAL A N 1
ATOM 1220 C CA . VAL A 1 159 ? -10.061 7.571 -14.497 1.00 95.19 159 VAL A CA 1
ATOM 1221 C C . VAL A 1 159 ? -10.439 6.093 -14.352 1.00 95.19 159 VAL A C 1
ATOM 1223 O O . VAL A 1 159 ? -9.623 5.231 -14.677 1.00 95.19 159 VAL A O 1
ATOM 1226 N N . ALA A 1 160 ? -11.676 5.774 -13.970 1.00 93.50 160 ALA A N 1
ATOM 1227 C CA . ALA A 1 160 ? -12.153 4.387 -13.931 1.00 93.50 160 ALA A CA 1
ATOM 1228 C C . ALA A 1 160 ? -12.168 3.737 -15.331 1.00 93.50 160 ALA A C 1
ATOM 1230 O O . ALA A 1 160 ? -11.818 2.569 -15.498 1.00 93.50 160 ALA A O 1
ATOM 1231 N N . GLU A 1 161 ? -12.526 4.496 -16.370 1.00 94.19 161 GLU A N 1
ATOM 1232 C CA . GLU A 1 161 ? -12.426 4.043 -17.764 1.00 94.19 161 GLU A CA 1
ATOM 1233 C C . GLU A 1 161 ? -10.966 3.856 -18.208 1.00 94.19 161 GLU A C 1
ATOM 1235 O O . GLU A 1 161 ? -10.634 2.917 -18.932 1.00 94.19 161 GLU A O 1
ATOM 1240 N N . LEU A 1 162 ? -10.049 4.719 -17.758 1.00 93.44 162 LEU A N 1
ATOM 1241 C CA . LEU A 1 162 ? -8.617 4.515 -17.975 1.00 93.44 162 LEU A CA 1
ATOM 1242 C C . LEU A 1 162 ? -8.137 3.202 -17.340 1.00 93.44 162 LEU A C 1
ATOM 1244 O O . LEU A 1 162 ? -7.444 2.444 -18.017 1.00 93.44 162 LEU A O 1
ATOM 1248 N N . GLN A 1 163 ? -8.524 2.916 -16.095 1.00 93.12 163 GLN A N 1
ATOM 1249 C CA . GLN A 1 163 ? -8.150 1.681 -15.401 1.00 93.12 163 GLN A CA 1
ATOM 1250 C C . GLN A 1 163 ? -8.641 0.441 -16.168 1.00 93.12 163 GLN A C 1
ATOM 1252 O O . GLN A 1 163 ? -7.862 -0.478 -16.426 1.00 93.12 163 GLN A O 1
ATOM 1257 N N . ARG A 1 164 ? -9.897 0.452 -16.636 1.00 91.25 164 ARG A N 1
ATOM 1258 C CA . ARG A 1 164 ? -10.470 -0.628 -17.462 1.00 91.25 164 ARG A CA 1
ATOM 1259 C C . ARG A 1 164 ? -9.729 -0.813 -18.789 1.00 91.25 164 ARG A C 1
ATOM 1261 O O . ARG A 1 164 ? -9.397 -1.938 -19.160 1.00 91.25 164 ARG A O 1
ATOM 1268 N N . ARG A 1 165 ? -9.376 0.277 -19.479 1.00 90.81 165 ARG A N 1
ATOM 1269 C CA . ARG A 1 165 ? -8.557 0.212 -20.707 1.00 90.81 165 ARG A CA 1
ATOM 1270 C C . ARG A 1 165 ? -7.140 -0.299 -20.452 1.00 90.81 165 ARG A C 1
ATOM 1272 O O . ARG A 1 165 ? -6.580 -0.964 -21.323 1.00 90.81 165 ARG A O 1
ATOM 1279 N N . MET A 1 166 ? -6.554 0.003 -19.291 1.00 89.75 166 MET A N 1
ATOM 1280 C CA . MET A 1 166 ? -5.264 -0.558 -18.884 1.00 89.75 166 MET A CA 1
ATOM 1281 C C . MET A 1 166 ? -5.382 -2.065 -18.664 1.00 89.75 166 MET A C 1
ATOM 1283 O O . MET A 1 166 ? -4.604 -2.794 -19.265 1.00 89.75 166 MET A O 1
ATOM 1287 N N . ALA A 1 167 ? -6.398 -2.538 -17.941 1.00 87.94 167 ALA A N 1
ATOM 1288 C CA . ALA A 1 167 ? -6.640 -3.968 -17.709 1.00 87.94 167 ALA A CA 1
ATOM 1289 C C . ALA A 1 167 ? -6.800 -4.795 -18.995 1.00 87.94 167 ALA A C 1
ATOM 1291 O O . ALA A 1 167 ? -6.459 -5.973 -19.025 1.00 87.94 167 ALA A O 1
ATOM 1292 N N . ALA A 1 168 ? -7.283 -4.182 -20.078 1.00 85.19 168 ALA A N 1
ATOM 1293 C CA . ALA A 1 168 ? -7.389 -4.838 -21.381 1.00 85.19 168 ALA A CA 1
ATOM 1294 C C . ALA A 1 168 ? -6.046 -4.975 -22.128 1.00 85.19 168 ALA A C 1
ATOM 1296 O O . ALA A 1 168 ? -5.947 -5.759 -23.070 1.00 85.19 168 ALA A O 1
ATOM 1297 N N . ARG A 1 169 ? -5.025 -4.183 -21.772 1.00 82.94 169 ARG A N 1
ATOM 1298 C CA . ARG A 1 169 ? -3.755 -4.065 -22.522 1.00 82.94 169 ARG A CA 1
ATOM 1299 C C . ARG A 1 169 ? -2.516 -4.433 -21.714 1.00 82.94 169 ARG A C 1
ATOM 1301 O O . ARG A 1 169 ? -1.461 -4.672 -22.295 1.00 82.94 169 ARG A O 1
ATOM 1308 N N . ARG A 1 170 ? -2.626 -4.389 -20.393 1.00 78.25 170 ARG A N 1
ATOM 1309 C CA . ARG A 1 170 ? -1.543 -4.523 -19.426 1.00 78.25 170 ARG A CA 1
ATOM 1310 C C . ARG A 1 170 ? -1.819 -5.692 -18.509 1.00 78.25 170 ARG A C 1
ATOM 1312 O O . ARG A 1 170 ? -2.971 -6.064 -18.306 1.00 78.25 170 ARG A O 1
ATOM 1319 N N . HIS A 1 171 ? -0.750 -6.272 -17.985 1.00 76.81 171 HIS A N 1
ATOM 1320 C CA . HIS A 1 171 ? -0.884 -7.363 -17.026 1.00 76.81 171 HIS A CA 1
ATOM 1321 C C . HIS A 1 171 ? -0.954 -6.873 -15.598 1.00 76.81 171 HIS A C 1
ATOM 1323 O O . HIS A 1 171 ? -1.455 -7.610 -14.761 1.00 76.81 171 HIS A O 1
ATOM 1329 N N . GLU A 1 172 ? -0.487 -5.653 -15.346 1.00 85.94 172 GLU A N 1
ATOM 1330 C CA . GLU A 1 172 ? -0.558 -5.009 -14.046 1.00 85.94 172 GLU A CA 1
ATOM 1331 C C . GLU A 1 172 ? -1.302 -3.686 -14.184 1.00 85.94 172 GLU A C 1
ATOM 1333 O O . GLU A 1 172 ? -1.074 -2.894 -15.106 1.00 85.94 172 GLU A O 1
ATOM 1338 N N . VAL A 1 173 ? -2.242 -3.458 -13.276 1.00 86.62 173 VAL A N 1
ATOM 1339 C CA . VAL A 1 173 ? -3.104 -2.283 -13.274 1.00 86.62 173 VAL A CA 1
ATOM 1340 C C . VAL A 1 173 ? -3.052 -1.658 -11.889 1.00 86.62 173 VAL A C 1
ATOM 1342 O O . VAL A 1 173 ? -3.391 -2.325 -10.911 1.00 86.62 173 VAL A O 1
ATOM 1345 N N . PRO A 1 174 ? -2.658 -0.377 -11.776 1.00 89.19 174 PRO A N 1
ATOM 1346 C CA . PRO A 1 174 ? -2.639 0.290 -10.486 1.00 89.19 174 PRO A CA 1
ATOM 1347 C C . PRO A 1 174 ? -4.045 0.342 -9.859 1.00 89.19 174 PRO A C 1
ATOM 1349 O O . PRO A 1 174 ? -5.030 0.515 -10.592 1.00 89.19 174 PRO A O 1
ATOM 1352 N N . PRO A 1 175 ? -4.153 0.254 -8.520 1.00 91.88 175 PRO A N 1
ATOM 1353 C CA . PRO A 1 175 ? -5.420 0.450 -7.817 1.00 91.88 175 PRO A CA 1
ATOM 1354 C C . PRO A 1 175 ? -6.034 1.821 -8.123 1.00 91.88 175 PRO A C 1
ATOM 1356 O O . PRO A 1 175 ? -5.308 2.803 -8.335 1.00 91.88 175 PRO A O 1
ATOM 1359 N N . ILE A 1 176 ? -7.365 1.928 -8.107 1.00 93.44 176 ILE A N 1
ATOM 1360 C CA . ILE A 1 176 ? -8.056 3.131 -8.598 1.00 93.44 176 ILE A CA 1
ATOM 1361 C C . ILE A 1 176 ? -7.675 4.391 -7.811 1.00 93.44 176 ILE A C 1
ATOM 1363 O O . ILE A 1 176 ? -7.450 5.450 -8.403 1.00 93.44 176 ILE A O 1
ATOM 1367 N N . GLY A 1 177 ? -7.513 4.266 -6.489 1.00 92.25 177 GLY A N 1
ATOM 1368 C CA . GLY A 1 177 ? -7.094 5.362 -5.613 1.00 92.25 177 GLY A CA 1
ATOM 1369 C C . GLY A 1 177 ? -5.745 5.958 -6.024 1.00 92.25 177 GLY A C 1
ATOM 1370 O O . GLY A 1 177 ? -5.581 7.177 -6.033 1.00 92.25 177 GLY A O 1
ATOM 1371 N N . GLN A 1 178 ? -4.810 5.117 -6.473 1.00 93.44 178 GLN A N 1
ATOM 1372 C CA . GLN A 1 178 ? -3.515 5.573 -6.968 1.00 93.44 178 GLN A CA 1
ATOM 1373 C C . GLN A 1 178 ? -3.639 6.323 -8.297 1.00 93.44 178 GLN A C 1
ATOM 1375 O O . GLN A 1 178 ? -3.033 7.382 -8.464 1.00 93.44 178 GLN A O 1
ATOM 1380 N N . LEU A 1 179 ? -4.445 5.820 -9.238 1.00 93.50 179 LEU A N 1
ATOM 1381 C CA . LEU A 1 179 ? -4.665 6.508 -10.514 1.00 93.50 179 LEU A CA 1
ATOM 1382 C C . LEU A 1 179 ? -5.327 7.877 -10.316 1.00 93.50 179 LEU A C 1
ATOM 1384 O O . LEU A 1 179 ? -4.974 8.830 -11.011 1.00 93.50 179 LEU A O 1
ATOM 1388 N N . LEU A 1 180 ? -6.255 7.998 -9.363 1.00 94.19 180 LEU A N 1
ATOM 1389 C CA . LEU A 1 180 ? -6.915 9.265 -9.039 1.00 94.19 180 LEU A CA 1
ATOM 1390 C C . LEU A 1 180 ? -5.926 10.311 -8.505 1.00 94.19 180 LEU A C 1
ATOM 1392 O O . LEU A 1 180 ? -6.008 11.477 -8.901 1.00 94.19 180 LEU A O 1
ATOM 1396 N N . VAL A 1 181 ? -4.953 9.895 -7.687 1.00 93.69 181 VAL A N 1
ATOM 1397 C CA . VAL A 1 181 ? -3.859 10.765 -7.219 1.00 93.69 181 VAL A CA 1
ATOM 1398 C C . VAL A 1 181 ? -2.926 11.142 -8.371 1.00 93.69 181 VAL A C 1
ATOM 1400 O O . VAL A 1 181 ? -2.671 12.325 -8.601 1.00 93.69 181 VAL A O 1
ATOM 1403 N N . GLN A 1 182 ? -2.484 10.170 -9.175 1.00 92.38 182 GLN A N 1
ATOM 1404 C CA . GLN A 1 182 ? -1.597 10.414 -10.323 1.00 92.38 182 GLN A CA 1
ATOM 1405 C C . GLN A 1 182 ? -2.218 11.353 -11.368 1.00 92.38 182 GLN A C 1
ATOM 1407 O O . GLN A 1 182 ? -1.514 12.127 -12.020 1.00 92.38 182 GLN A O 1
ATOM 1412 N N . ARG A 1 183 ? -3.545 11.313 -11.529 1.00 93.81 183 ARG A N 1
ATOM 1413 C CA . ARG A 1 183 ? -4.306 12.199 -12.425 1.00 93.81 183 ARG A CA 1
ATOM 1414 C C . ARG A 1 183 ? -4.728 13.515 -11.777 1.00 93.81 183 ARG A C 1
ATOM 1416 O O . ARG A 1 183 ? -5.400 14.302 -12.437 1.00 93.81 183 ARG A O 1
ATOM 1423 N N . ARG A 1 184 ? -4.313 13.772 -10.531 1.00 92.94 184 ARG A N 1
ATOM 1424 C CA . ARG A 1 184 ? -4.651 14.978 -9.757 1.00 92.94 184 ARG A CA 1
ATOM 1425 C C . ARG A 1 184 ? -6.162 15.207 -9.641 1.00 92.94 184 ARG A C 1
ATOM 1427 O O . ARG A 1 184 ? -6.615 16.344 -9.564 1.00 92.94 184 ARG A O 1
ATOM 1434 N N . VAL A 1 185 ? -6.937 14.123 -9.666 1.00 93.12 185 VAL A N 1
ATOM 1435 C CA . VAL A 1 185 ? -8.384 14.149 -9.410 1.00 93.12 185 VAL A CA 1
ATOM 1436 C C . VAL A 1 185 ? -8.638 14.146 -7.907 1.00 93.12 185 VAL A C 1
ATOM 1438 O O . VAL A 1 185 ? -9.573 14.784 -7.442 1.00 93.12 185 VAL A O 1
ATOM 1441 N N . LEU A 1 186 ? -7.772 13.464 -7.156 1.00 92.81 186 LEU A N 1
ATOM 1442 C CA . LEU A 1 186 ? -7.831 13.364 -5.706 1.00 92.81 186 LEU A CA 1
ATOM 1443 C C . LEU A 1 186 ? -6.482 13.756 -5.099 1.00 92.81 186 LEU A C 1
ATOM 1445 O O . LEU A 1 186 ? -5.430 13.455 -5.666 1.00 92.81 186 LEU A O 1
ATOM 1449 N N . THR A 1 187 ? -6.497 14.421 -3.945 1.00 91.31 187 THR A N 1
ATOM 1450 C CA . THR A 1 187 ? -5.269 14.666 -3.179 1.00 91.31 187 THR A CA 1
ATOM 1451 C C . THR A 1 187 ? -4.850 13.400 -2.437 1.00 91.31 187 THR A C 1
ATOM 1453 O O . THR A 1 187 ? -5.677 12.548 -2.110 1.00 91.31 187 THR A O 1
ATOM 1456 N N . GLU A 1 188 ? -3.560 13.279 -2.129 1.00 91.88 188 GLU A N 1
ATOM 1457 C CA . GLU A 1 188 ? -3.052 12.140 -1.359 1.00 91.88 188 GLU A CA 1
ATOM 1458 C C . GLU A 1 188 ? -3.742 12.018 0.013 1.00 91.88 188 GLU A C 1
ATOM 1460 O O . GLU A 1 188 ? -4.087 10.920 0.437 1.00 91.88 188 GLU A O 1
ATOM 1465 N N . VAL A 1 189 ? -4.000 13.150 0.677 1.00 91.12 189 VAL A N 1
ATOM 1466 C CA . VAL A 1 189 ? -4.666 13.194 1.988 1.00 91.12 189 VAL A CA 1
ATOM 1467 C C . VAL A 1 189 ? -6.070 12.596 1.909 1.00 91.12 189 VAL A C 1
ATOM 1469 O O . VAL A 1 189 ? -6.378 11.677 2.664 1.00 91.12 189 VAL A O 1
ATOM 1472 N N . ARG A 1 190 ? -6.893 13.041 0.950 1.00 90.50 190 ARG A N 1
ATOM 1473 C CA . ARG A 1 190 ? -8.258 12.521 0.770 1.00 90.50 190 ARG A CA 1
ATOM 1474 C C . ARG A 1 190 ? -8.271 11.051 0.362 1.00 90.50 190 ARG A C 1
ATOM 1476 O O . ARG A 1 190 ? -9.089 10.277 0.846 1.00 90.50 190 ARG A O 1
ATOM 1483 N N . MET A 1 191 ? -7.341 10.642 -0.498 1.00 93.38 191 MET A N 1
ATOM 1484 C CA . MET A 1 191 ? -7.179 9.236 -0.868 1.00 93.38 191 MET A CA 1
ATOM 1485 C C . MET A 1 191 ? -6.886 8.368 0.368 1.00 93.38 191 MET A C 1
ATOM 1487 O O . MET A 1 191 ? -7.533 7.337 0.560 1.00 93.38 191 MET A O 1
ATOM 1491 N N . LEU A 1 192 ? -5.978 8.813 1.244 1.00 93.44 192 LEU A N 1
ATOM 1492 C CA . LEU A 1 192 ? -5.650 8.111 2.486 1.00 93.44 192 LEU A CA 1
ATOM 1493 C C . LEU A 1 192 ? -6.816 8.067 3.477 1.00 93.44 192 LEU A C 1
ATOM 1495 O O . LEU A 1 192 ? -6.961 7.062 4.169 1.00 93.44 192 LEU A O 1
ATOM 1499 N N . GLU A 1 193 ? -7.644 9.108 3.557 1.00 92.31 193 GLU A N 1
ATOM 1500 C CA . GLU A 1 193 ? -8.860 9.099 4.383 1.00 92.31 193 GLU A CA 1
ATOM 1501 C C . GLU A 1 193 ? -9.811 7.976 3.953 1.00 92.31 193 GLU A C 1
ATOM 1503 O O . GLU A 1 193 ? -10.226 7.172 4.791 1.00 92.31 193 GLU A O 1
ATOM 1508 N N . VAL A 1 194 ? -10.077 7.848 2.647 1.00 93.06 194 VAL A N 1
ATOM 1509 C CA . VAL A 1 194 ? -10.934 6.777 2.111 1.00 93.06 194 VAL A CA 1
ATOM 1510 C C . VAL A 1 194 ? -10.306 5.400 2.343 1.00 93.06 194 VAL A C 1
ATOM 1512 O O . VAL A 1 194 ? -10.985 4.499 2.836 1.00 93.06 194 VAL A O 1
ATOM 1515 N N . LEU A 1 195 ? -9.007 5.230 2.064 1.00 93.56 195 LEU A N 1
ATOM 1516 C CA . LEU A 1 195 ? -8.321 3.951 2.291 1.00 93.56 195 LEU A CA 1
ATOM 1517 C C . LEU A 1 195 ? -8.326 3.534 3.766 1.00 93.56 195 LEU A C 1
ATOM 1519 O O . LEU A 1 195 ? -8.530 2.358 4.073 1.00 93.56 195 LEU A O 1
ATOM 1523 N N . ARG A 1 196 ? -8.110 4.476 4.691 1.00 93.81 196 ARG A N 1
ATOM 1524 C CA . ARG A 1 196 ? -8.139 4.205 6.136 1.00 93.81 196 ARG A CA 1
ATOM 1525 C C . ARG A 1 196 ? -9.540 3.848 6.608 1.00 93.81 196 ARG A C 1
ATOM 1527 O O . ARG A 1 196 ? -9.670 2.933 7.413 1.00 93.81 196 ARG A O 1
ATOM 1534 N N . ALA A 1 197 ? -10.567 4.507 6.074 1.00 91.75 197 ALA A N 1
ATOM 1535 C CA . ALA A 1 197 ? -11.954 4.158 6.359 1.00 91.75 197 ALA A CA 1
ATOM 1536 C C . ALA A 1 197 ? -12.282 2.727 5.901 1.00 91.75 197 ALA A C 1
ATOM 1538 O O . ALA A 1 197 ? -12.829 1.959 6.682 1.00 91.75 197 ALA A O 1
ATOM 1539 N N . GLN A 1 198 ? -11.882 2.324 4.686 1.00 92.69 198 GLN A N 1
ATOM 1540 C CA . GLN A 1 198 ? -12.051 0.932 4.240 1.00 92.69 198 GLN A CA 1
ATOM 1541 C C . GLN A 1 198 ? -11.305 -0.055 5.148 1.00 92.69 198 GLN A C 1
ATOM 1543 O O . GLN A 1 198 ? -11.849 -1.094 5.517 1.00 92.69 198 GLN A O 1
ATOM 1548 N N . THR A 1 199 ? -10.076 0.297 5.539 1.00 93.44 199 THR A N 1
ATOM 1549 C CA . THR A 1 199 ? -9.228 -0.541 6.402 1.00 93.44 199 THR A CA 1
ATOM 1550 C C . THR A 1 199 ? -9.852 -0.747 7.782 1.00 93.44 199 THR A C 1
ATOM 1552 O O . THR A 1 199 ? -9.798 -1.857 8.307 1.00 93.44 199 THR A O 1
ATOM 1555 N N . ALA A 1 200 ? -10.480 0.285 8.359 1.00 91.25 200 ALA A N 1
ATOM 1556 C CA . ALA A 1 200 ? -11.206 0.178 9.627 1.00 91.25 200 ALA A CA 1
ATOM 1557 C C . ALA A 1 200 ? -12.368 -0.830 9.552 1.00 91.25 200 ALA A C 1
ATOM 1559 O O . ALA A 1 200 ? -12.643 -1.519 10.531 1.00 91.25 200 ALA A O 1
ATOM 1560 N N . ASP A 1 201 ? -12.969 -0.985 8.370 1.00 90.31 201 ASP A N 1
ATOM 1561 C CA . ASP A 1 201 ? -14.015 -1.972 8.085 1.00 90.31 201 ASP A CA 1
ATOM 1562 C C . ASP A 1 201 ? -13.452 -3.360 7.707 1.00 90.31 201 ASP A C 1
ATOM 1564 O O . ASP A 1 201 ? -14.186 -4.241 7.257 1.00 90.31 201 ASP A O 1
ATOM 1568 N N . GLY A 1 202 ? -12.138 -3.573 7.853 1.00 88.94 202 GLY A N 1
ATOM 1569 C CA . GLY A 1 202 ? -11.467 -4.836 7.538 1.00 88.94 202 GLY A CA 1
ATOM 1570 C C . GLY A 1 202 ? -11.360 -5.144 6.041 1.00 88.94 202 GLY A C 1
ATOM 1571 O O . GLY A 1 202 ? -11.052 -6.279 5.675 1.00 88.94 202 GLY A O 1
ATOM 1572 N N . ARG A 1 203 ? -11.593 -4.153 5.173 1.00 90.00 203 ARG A N 1
ATOM 1573 C CA . ARG A 1 203 ? -11.566 -4.282 3.707 1.00 90.00 203 ARG A CA 1
ATOM 1574 C C . ARG A 1 203 ? -10.679 -3.217 3.062 1.00 90.00 203 ARG A C 1
ATOM 1576 O O . ARG A 1 203 ? -10.070 -2.397 3.743 1.00 90.00 203 ARG A O 1
ATOM 1583 N N . GLY A 1 204 ? -10.587 -3.208 1.739 1.00 90.44 204 GLY A N 1
ATOM 1584 C CA . GLY A 1 204 ? -9.887 -2.154 1.014 1.00 90.44 204 GLY A CA 1
ATOM 1585 C C . GLY A 1 204 ? -8.475 -2.529 0.577 1.00 90.44 204 GLY A C 1
ATOM 1586 O O . GLY A 1 204 ? -7.779 -3.368 1.159 1.00 90.44 204 GLY A O 1
ATOM 1587 N N . SER A 1 205 ? -8.013 -1.822 -0.450 1.00 91.56 205 SER A N 1
ATOM 1588 C CA . SER A 1 205 ? -6.692 -2.027 -1.042 1.00 91.56 205 SER A CA 1
ATOM 1589 C C . SER A 1 205 ? -5.550 -1.819 -0.041 1.00 91.56 205 SER A C 1
ATOM 1591 O O . SER A 1 205 ? -4.570 -2.557 -0.088 1.00 91.56 205 SER A O 1
ATOM 1593 N N . LEU A 1 206 ? -5.699 -0.898 0.920 1.00 93.19 206 LEU A N 1
ATOM 1594 C CA . LEU A 1 206 ? -4.719 -0.708 1.995 1.00 93.19 206 LEU A CA 1
ATOM 1595 C C . LEU A 1 206 ? -4.669 -1.905 2.954 1.00 93.19 206 LEU A C 1
ATOM 1597 O O . LEU A 1 206 ? -3.582 -2.411 3.223 1.00 93.19 206 LEU A O 1
ATOM 1601 N N . GLN A 1 207 ? -5.817 -2.420 3.404 1.00 93.06 207 GLN A N 1
ATOM 1602 C CA . GLN A 1 207 ? -5.864 -3.619 4.246 1.00 93.06 207 GLN A CA 1
ATOM 1603 C C . GLN A 1 207 ? -5.244 -4.833 3.546 1.00 93.06 207 GLN A C 1
ATOM 1605 O O . GLN A 1 207 ? -4.488 -5.585 4.161 1.00 93.06 207 GLN A O 1
ATOM 1610 N N . ARG A 1 208 ? -5.510 -5.017 2.247 1.00 90.88 208 ARG A N 1
ATOM 1611 C CA . ARG A 1 208 ? -4.905 -6.104 1.460 1.00 90.88 208 ARG A CA 1
ATOM 1612 C C . ARG A 1 208 ? -3.395 -5.950 1.317 1.00 90.88 208 ARG A C 1
ATOM 1614 O O . ARG A 1 208 ? -2.680 -6.931 1.511 1.00 90.88 208 ARG A O 1
ATOM 1621 N N . ALA A 1 209 ? -2.905 -4.744 1.030 1.00 91.88 209 ALA A N 1
ATOM 1622 C CA . ALA A 1 209 ? -1.469 -4.470 0.971 1.00 91.88 209 ALA A CA 1
ATOM 1623 C C . ALA A 1 209 ? -0.780 -4.780 2.313 1.00 91.88 209 ALA A C 1
ATOM 1625 O O . ALA A 1 209 ? 0.272 -5.428 2.339 1.00 91.88 209 ALA A O 1
ATOM 1626 N N . LEU A 1 210 ? -1.412 -4.397 3.429 1.00 92.06 210 LEU A N 1
ATOM 1627 C CA . LEU A 1 210 ? -0.938 -4.712 4.776 1.00 92.06 210 LEU A CA 1
ATOM 1628 C C . LEU A 1 210 ? -0.927 -6.224 5.036 1.00 92.06 210 LEU A C 1
ATOM 1630 O O . LEU A 1 210 ? 0.071 -6.742 5.530 1.00 92.06 210 LEU A O 1
ATOM 1634 N N . ALA A 1 211 ? -1.994 -6.937 4.670 1.00 90.50 211 ALA A N 1
ATOM 1635 C CA . ALA A 1 211 ? -2.111 -8.381 4.865 1.00 90.50 211 ALA A CA 1
ATOM 1636 C C . ALA A 1 211 ? -1.081 -9.179 4.046 1.00 90.50 211 ALA A C 1
ATOM 1638 O O . ALA A 1 211 ? -0.487 -10.122 4.564 1.00 90.50 211 ALA A O 1
ATOM 1639 N N . MET A 1 212 ? -0.817 -8.787 2.794 1.00 88.38 212 MET A N 1
ATOM 1640 C CA . MET A 1 212 ? 0.179 -9.446 1.929 1.00 88.38 212 MET A CA 1
ATOM 1641 C C . MET A 1 212 ? 1.625 -9.245 2.395 1.00 88.38 212 MET A C 1
ATOM 1643 O O . MET A 1 212 ? 2.508 -10.013 2.018 1.00 88.38 212 MET A O 1
ATOM 1647 N N . SER A 1 213 ? 1.858 -8.217 3.207 1.00 83.62 213 SER A N 1
ATOM 1648 C CA . SER A 1 213 ? 3.172 -7.841 3.735 1.00 83.62 213 SER A CA 1
ATOM 1649 C C . SER A 1 213 ? 3.409 -8.341 5.164 1.00 83.62 213 SER A C 1
ATOM 1651 O O . SER A 1 213 ? 4.483 -8.119 5.730 1.00 83.62 213 SER A O 1
ATOM 1653 N N . GLN A 1 214 ? 2.414 -8.990 5.774 1.00 80.62 214 GLN A N 1
ATOM 1654 C CA . GLN A 1 214 ? 2.574 -9.679 7.049 1.00 80.62 214 GLN A CA 1
ATOM 1655 C C . GLN A 1 214 ? 3.111 -11.095 6.809 1.00 80.62 214 GLN A C 1
ATOM 1657 O O . GLN A 1 214 ? 2.750 -11.734 5.817 1.00 80.62 214 GLN A O 1
ATOM 1662 N N . PRO A 1 215 ? 3.963 -11.616 7.712 1.00 66.06 215 PRO A N 1
ATOM 1663 C CA . PRO A 1 215 ? 4.318 -13.024 7.657 1.00 66.06 215 PRO A CA 1
ATOM 1664 C C . PRO A 1 215 ? 3.024 -13.840 7.784 1.00 66.06 215 PRO A C 1
ATOM 1666 O O . PRO A 1 215 ? 2.147 -13.446 8.563 1.00 66.06 215 PRO A O 1
ATOM 1669 N N . PRO A 1 216 ? 2.877 -14.958 7.046 1.00 58.31 216 PRO A N 1
ATOM 1670 C CA . PRO A 1 216 ? 1.696 -15.793 7.181 1.00 58.31 216 PRO A CA 1
ATOM 1671 C C . PRO A 1 216 ? 1.512 -16.121 8.667 1.00 58.31 216 PRO A C 1
ATOM 1673 O O . PRO A 1 216 ? 2.500 -16.460 9.334 1.00 58.31 216 PRO A O 1
ATOM 1676 N N . PRO A 1 217 ? 0.290 -15.981 9.215 1.00 54.41 217 PRO A N 1
ATOM 1677 C CA . PRO A 1 217 ? 0.048 -16.334 10.603 1.00 54.41 217 PRO A CA 1
ATOM 1678 C C . PRO A 1 217 ? 0.551 -17.761 10.795 1.00 54.41 217 PRO A C 1
ATOM 1680 O O . PRO A 1 217 ? 0.226 -18.637 9.990 1.00 54.41 217 PRO A O 1
ATOM 1683 N N . LYS A 1 218 ? 1.405 -17.984 11.805 1.00 52.16 218 LYS A N 1
ATOM 1684 C CA . LYS A 1 218 ? 1.919 -19.324 12.108 1.00 52.16 218 LYS A CA 1
ATOM 1685 C C . LYS A 1 218 ? 0.711 -20.248 12.215 1.00 52.16 218 LYS A C 1
ATOM 1687 O O . LYS A 1 218 ? -0.083 -20.097 13.141 1.00 52.16 218 LYS A O 1
ATOM 1692 N N . GLU A 1 219 ? 0.554 -21.154 11.248 1.00 43.72 219 GLU A N 1
ATOM 1693 C CA . GLU A 1 219 ? -0.517 -22.145 11.261 1.00 43.72 219 GLU A CA 1
ATOM 1694 C C . GLU A 1 219 ? -0.384 -22.935 12.562 1.00 43.72 219 GLU A C 1
ATOM 1696 O O . GLU A 1 219 ? 0.521 -23.757 12.726 1.00 43.72 219 GLU A O 1
ATOM 1701 N N . THR A 1 220 ? -1.270 -22.664 13.514 1.00 54.03 220 THR A N 1
ATOM 1702 C CA . THR A 1 220 ? -1.392 -23.499 14.700 1.00 54.03 220 THR A CA 1
ATOM 1703 C C . THR A 1 220 ? -1.868 -24.878 14.247 1.00 54.03 220 THR A C 1
ATOM 1705 O O . THR A 1 220 ? -2.625 -25.003 13.280 1.00 54.03 220 THR A O 1
ATOM 1708 N N . ALA A 1 221 ? -1.437 -25.942 14.933 1.00 54.94 221 ALA A N 1
ATOM 1709 C CA . ALA A 1 221 ? -1.856 -27.310 14.612 1.00 54.94 221 ALA A CA 1
ATOM 1710 C C . ALA A 1 221 ? -3.394 -27.438 14.513 1.00 54.94 221 ALA A C 1
ATOM 1712 O O . ALA A 1 221 ? -3.904 -28.166 13.663 1.00 54.94 221 ALA A O 1
ATOM 1713 N N . ALA A 1 222 ? -4.126 -26.645 15.304 1.00 55.00 222 ALA A N 1
ATOM 1714 C CA . ALA A 1 222 ? -5.579 -26.522 15.252 1.00 55.00 222 ALA A CA 1
ATOM 1715 C C . ALA A 1 222 ? -6.106 -25.984 13.906 1.00 55.00 222 ALA A C 1
ATOM 1717 O O . ALA A 1 222 ? -7.047 -26.553 13.355 1.00 55.00 222 ALA A O 1
ATOM 1718 N N . GLY A 1 223 ? -5.485 -24.946 13.331 1.00 49.44 223 GLY A N 1
ATOM 1719 C CA . GLY A 1 223 ? -5.878 -24.384 12.032 1.00 49.44 223 GLY A CA 1
ATOM 1720 C C . GLY A 1 223 ? -5.697 -25.371 10.875 1.00 49.44 223 GLY A C 1
ATOM 1721 O O . GLY A 1 223 ? -6.548 -25.462 9.989 1.00 49.44 223 GLY A O 1
ATOM 1722 N N . ARG A 1 224 ? -4.643 -26.195 10.932 1.00 60.12 224 ARG A N 1
ATOM 1723 C CA . ARG A 1 224 ? -4.378 -27.239 9.930 1.00 60.12 224 ARG A CA 1
ATOM 1724 C C . ARG A 1 224 ? -5.388 -28.390 10.006 1.00 60.12 224 ARG A C 1
ATOM 1726 O O . ARG A 1 224 ? -5.804 -28.912 8.972 1.00 60.12 224 ARG A O 1
ATOM 1733 N N . VAL A 1 225 ? -5.822 -28.759 11.215 1.00 57.09 225 VAL A N 1
ATOM 1734 C CA . VAL A 1 225 ? -6.876 -29.767 11.433 1.00 57.09 225 VAL A CA 1
ATOM 1735 C C . VAL A 1 225 ? -8.241 -29.239 10.985 1.00 57.09 225 VAL A C 1
ATOM 1737 O O . VAL A 1 225 ? -8.944 -29.942 10.264 1.00 57.09 225 VAL A O 1
ATOM 1740 N N . LEU A 1 226 ? -8.588 -27.989 11.307 1.00 55.09 226 LEU A N 1
ATOM 1741 C CA . LEU A 1 226 ? -9.845 -27.358 10.876 1.00 55.09 226 LEU A CA 1
ATOM 1742 C C . LEU A 1 226 ? -9.957 -27.242 9.350 1.00 55.09 226 LEU A C 1
ATOM 1744 O O . LEU A 1 226 ? -11.017 -27.505 8.779 1.00 55.09 226 LEU A O 1
ATOM 1748 N N . ARG A 1 227 ? -8.858 -26.906 8.669 1.00 56.34 227 ARG A N 1
ATOM 1749 C CA . ARG A 1 227 ? -8.829 -26.800 7.204 1.00 56.34 227 ARG A CA 1
ATOM 1750 C C . ARG A 1 227 ? -8.911 -28.167 6.512 1.00 56.34 227 ARG A C 1
ATOM 1752 O O . ARG A 1 227 ? -9.541 -28.283 5.468 1.00 56.34 227 ARG A O 1
ATOM 1759 N N . LYS A 1 228 ? -8.352 -29.223 7.119 1.00 55.25 228 LYS A N 1
ATOM 1760 C CA . LYS A 1 228 ? -8.557 -30.619 6.676 1.00 55.25 228 LYS A CA 1
ATOM 1761 C C . LYS A 1 228 ? -9.979 -31.123 6.948 1.00 55.25 228 LYS A C 1
ATOM 1763 O O . LYS A 1 228 ? -10.511 -31.898 6.161 1.00 55.25 228 LYS A O 1
ATOM 1768 N N . ALA A 1 229 ? -10.593 -30.687 8.044 1.00 53.72 229 ALA A N 1
ATOM 1769 C CA . ALA A 1 229 ? -11.922 -31.114 8.473 1.00 53.72 229 ALA A CA 1
ATOM 1770 C C . ALA A 1 229 ? -13.063 -30.480 7.655 1.00 53.72 229 ALA A C 1
ATOM 1772 O O . ALA A 1 229 ? -14.097 -31.105 7.442 1.00 53.72 229 ALA A O 1
ATOM 1773 N N . THR A 1 230 ? -12.878 -29.263 7.144 1.00 51.97 230 THR A N 1
ATOM 1774 C CA . THR A 1 230 ? -13.904 -28.516 6.388 1.00 51.97 230 THR A CA 1
ATOM 1775 C C . THR A 1 230 ? -14.085 -28.977 4.935 1.00 51.97 230 THR A C 1
ATOM 1777 O O . THR A 1 230 ? -15.035 -28.557 4.282 1.00 51.97 230 THR A O 1
ATOM 1780 N N . GLY A 1 231 ? -13.241 -29.888 4.436 1.00 53.84 231 GLY A N 1
ATOM 1781 C CA . GLY A 1 231 ? -13.338 -30.434 3.076 1.00 53.84 231 GLY A CA 1
ATOM 1782 C C . GLY A 1 231 ? -14.334 -31.587 2.887 1.00 53.84 231 GLY A C 1
ATOM 1783 O O . GLY A 1 231 ? -14.565 -31.988 1.749 1.00 53.84 231 GLY A O 1
ATOM 1784 N N . SER A 1 232 ? -14.926 -32.138 3.959 1.00 57.19 232 SER A N 1
ATOM 1785 C CA . SER A 1 232 ? -15.838 -33.292 3.873 1.00 57.19 232 SER A CA 1
ATOM 1786 C C . SER A 1 232 ? -17.172 -33.048 4.600 1.00 57.19 232 SER A C 1
ATOM 1788 O O . SER A 1 232 ? -17.174 -32.769 5.803 1.00 57.19 232 SER A O 1
ATOM 1790 N N . PRO A 1 233 ? -18.332 -33.217 3.929 1.00 58.50 233 PRO A N 1
ATOM 1791 C CA . PRO A 1 233 ? -19.653 -33.015 4.534 1.00 58.50 233 PRO A CA 1
ATOM 1792 C C . PRO A 1 233 ? -19.956 -33.973 5.701 1.00 58.50 233 PRO A C 1
ATOM 1794 O O . PRO A 1 233 ? -20.776 -33.652 6.561 1.00 58.50 233 PRO A O 1
ATOM 1797 N N . ALA A 1 234 ? -19.273 -35.121 5.786 1.00 62.47 234 ALA A N 1
ATOM 1798 C CA . ALA A 1 234 ? -19.383 -36.035 6.926 1.00 62.47 234 ALA A CA 1
ATOM 1799 C C . ALA A 1 234 ? -18.748 -35.455 8.203 1.00 62.47 234 ALA A C 1
ATOM 1801 O O . ALA A 1 234 ? -19.273 -35.631 9.302 1.00 62.47 234 ALA A O 1
ATOM 1802 N N . VAL A 1 235 ? -17.653 -34.707 8.056 1.00 58.41 235 VAL A N 1
ATOM 1803 C CA . VAL A 1 235 ? -16.939 -34.088 9.179 1.00 58.41 235 VAL A CA 1
ATOM 1804 C C . VAL A 1 235 ? -17.675 -32.840 9.671 1.00 58.41 235 VAL A C 1
ATOM 1806 O O . VAL A 1 235 ? -17.787 -32.635 10.876 1.00 58.41 235 VAL A O 1
ATOM 1809 N N . LEU A 1 236 ? -18.288 -32.073 8.763 1.00 58.66 236 LEU A N 1
ATOM 1810 C CA . LEU A 1 236 ? -19.202 -30.972 9.100 1.00 58.66 236 LEU A CA 1
ATOM 1811 C C . LEU A 1 236 ? -20.396 -31.437 9.950 1.00 58.66 236 LEU A C 1
ATOM 1813 O O . LEU A 1 236 ? -20.746 -30.776 10.926 1.00 58.66 236 LEU A O 1
ATOM 1817 N N . ARG A 1 237 ? -20.977 -32.606 9.641 1.00 63.47 237 ARG A N 1
ATOM 1818 C CA . ARG A 1 237 ? -22.024 -33.222 10.478 1.00 63.47 237 ARG A CA 1
ATOM 1819 C C . ARG A 1 237 ? -21.490 -33.642 11.847 1.00 63.47 237 ARG A C 1
ATOM 1821 O O . ARG A 1 237 ? -22.158 -33.399 12.846 1.00 63.47 237 ARG A O 1
ATOM 1828 N N . GLY A 1 238 ? -20.284 -34.208 11.910 1.00 68.06 238 GLY A N 1
ATOM 1829 C CA . GLY A 1 238 ? -19.633 -34.561 13.176 1.00 68.06 238 GLY A CA 1
ATOM 1830 C C . GLY A 1 238 ? -19.382 -33.348 14.080 1.00 68.06 238 GLY A C 1
ATOM 1831 O O . GLY A 1 238 ? -19.683 -33.397 15.271 1.00 68.06 238 GLY A O 1
ATOM 1832 N N . ILE A 1 239 ? -18.909 -32.235 13.509 1.00 67.88 239 ILE A N 1
ATOM 1833 C CA . ILE A 1 239 ? -18.694 -30.972 14.234 1.00 67.88 239 ILE A CA 1
ATOM 1834 C C . ILE A 1 239 ? -20.026 -30.389 14.717 1.00 67.88 239 ILE A C 1
ATOM 1836 O O . ILE A 1 239 ? -20.118 -29.963 15.865 1.00 67.88 239 ILE A O 1
ATOM 1840 N N . ALA A 1 240 ? -21.068 -30.405 13.881 1.00 69.94 240 ALA A N 1
ATOM 1841 C CA . ALA A 1 240 ? -22.390 -29.921 14.269 1.00 69.94 240 ALA A CA 1
ATOM 1842 C C . ALA A 1 240 ? -22.978 -30.732 15.436 1.00 69.94 240 ALA A C 1
ATOM 1844 O O . ALA A 1 240 ? -23.472 -30.151 16.399 1.00 69.94 240 ALA A O 1
ATOM 1845 N N . VAL A 1 241 ? -22.863 -32.064 15.400 1.00 76.62 241 VAL A N 1
ATOM 1846 C CA . VAL A 1 241 ? -23.312 -32.938 16.497 1.00 76.62 241 VAL A CA 1
ATOM 1847 C C . VAL A 1 241 ? -22.513 -32.675 17.775 1.00 76.62 241 VAL A C 1
ATOM 1849 O O . VAL A 1 241 ? -23.102 -32.557 18.847 1.00 76.62 241 VAL A O 1
ATOM 1852 N N . ALA A 1 242 ? -21.191 -32.513 17.676 1.00 77.81 242 ALA A N 1
ATOM 1853 C CA . ALA A 1 242 ? -20.353 -32.180 18.825 1.00 77.81 242 ALA A CA 1
ATOM 1854 C C . ALA A 1 242 ? -20.711 -30.810 19.426 1.00 77.81 242 ALA A C 1
ATOM 1856 O O . ALA A 1 242 ? -20.830 -30.689 20.643 1.00 77.81 242 ALA A O 1
ATOM 1857 N N . ALA A 1 243 ? -20.949 -29.795 18.592 1.00 74.00 243 ALA A N 1
ATOM 1858 C CA . ALA A 1 243 ? -21.370 -28.471 19.044 1.00 74.00 243 ALA A CA 1
ATOM 1859 C C . ALA A 1 243 ? -22.731 -28.519 19.755 1.00 74.00 243 ALA A C 1
ATOM 1861 O O . ALA A 1 243 ? -22.887 -27.916 20.815 1.00 74.00 243 ALA A O 1
ATOM 1862 N N . VAL A 1 244 ? -23.691 -29.287 19.230 1.00 79.06 244 VAL A N 1
ATOM 1863 C CA . VAL A 1 244 ? -24.997 -29.502 19.877 1.00 79.06 244 VAL A CA 1
ATOM 1864 C C . VAL A 1 244 ? -24.835 -30.199 21.230 1.00 79.06 244 VAL A C 1
ATOM 1866 O O . VAL A 1 244 ? -25.456 -29.780 22.203 1.00 79.06 244 VAL A O 1
ATOM 1869 N N . LEU A 1 245 ? -23.969 -31.211 21.328 1.00 83.38 245 LEU A N 1
ATOM 1870 C CA . LEU A 1 245 ? -23.694 -31.906 22.590 1.00 83.38 245 LEU A CA 1
ATOM 1871 C C . LEU A 1 245 ? -23.024 -30.996 23.625 1.00 83.38 245 LEU A C 1
ATOM 1873 O O . LEU A 1 245 ? -23.393 -31.035 24.797 1.00 83.38 245 LEU A O 1
ATOM 1877 N N . VAL A 1 246 ? -22.085 -30.144 23.206 1.00 82.56 246 VAL A N 1
ATOM 1878 C CA . VAL A 1 246 ? -21.446 -29.159 24.092 1.00 82.56 246 VAL A CA 1
ATOM 1879 C C . VAL A 1 246 ? -22.462 -28.123 24.566 1.00 82.56 246 VAL A C 1
ATOM 1881 O O . VAL A 1 246 ? -22.531 -27.850 25.759 1.00 82.56 246 VAL A O 1
ATOM 1884 N N . MET A 1 247 ? -23.301 -27.596 23.673 1.00 80.75 247 MET A N 1
ATOM 1885 C CA . MET A 1 247 ? -24.359 -26.651 24.043 1.00 80.75 247 MET A CA 1
ATOM 1886 C C . MET A 1 247 ? -25.379 -27.282 24.998 1.00 80.75 247 MET A C 1
ATOM 1888 O O . MET A 1 247 ? -25.795 -26.638 25.959 1.00 80.75 247 MET A O 1
ATOM 1892 N N . ALA A 1 248 ? -25.737 -28.551 24.791 1.00 78.56 248 ALA A N 1
ATOM 1893 C CA . ALA A 1 248 ? -26.598 -29.295 25.706 1.00 78.56 248 ALA A CA 1
ATOM 1894 C C . ALA A 1 248 ? -25.930 -29.499 27.076 1.00 78.56 248 ALA A C 1
ATOM 1896 O O . ALA A 1 248 ? -26.569 -29.286 28.103 1.00 78.56 248 ALA A O 1
ATOM 1897 N N . ALA A 1 249 ? -24.638 -29.839 27.109 1.00 77.12 249 ALA A N 1
ATOM 1898 C CA . ALA A 1 249 ? -23.881 -29.987 28.350 1.00 77.12 249 ALA A CA 1
ATOM 1899 C C . ALA A 1 249 ? -23.757 -28.659 29.115 1.00 77.12 249 ALA A C 1
ATOM 1901 O O . ALA A 1 249 ? -23.955 -28.636 30.328 1.00 77.12 249 ALA A O 1
ATOM 1902 N N . VAL A 1 250 ? -23.507 -27.548 28.415 1.00 76.88 250 VAL A N 1
ATOM 1903 C CA . VAL A 1 250 ? -23.493 -26.194 28.995 1.00 76.88 250 VAL A CA 1
ATOM 1904 C C . VAL A 1 250 ? -24.879 -25.809 29.507 1.00 76.88 250 VAL A C 1
ATOM 1906 O O . VAL A 1 250 ? -24.985 -25.272 30.604 1.00 76.88 250 VAL A O 1
ATOM 1909 N N . GLY A 1 251 ? -25.947 -26.130 28.771 1.00 73.62 251 GLY A N 1
ATOM 1910 C CA . GLY A 1 251 ? -27.324 -25.901 29.212 1.00 73.62 251 GLY A CA 1
ATOM 1911 C C . GLY A 1 251 ? -27.677 -26.682 30.481 1.00 73.62 251 GLY A C 1
ATOM 1912 O O . GLY A 1 251 ? -28.243 -26.116 31.413 1.00 73.62 251 GLY A O 1
ATOM 1913 N N . VAL A 1 252 ? -27.285 -27.958 30.562 1.00 77.44 252 VAL A N 1
ATOM 1914 C CA . VAL A 1 252 ? -27.472 -28.799 31.758 1.00 77.44 252 VAL A CA 1
ATOM 1915 C C . VAL A 1 252 ? -26.630 -28.294 32.929 1.00 77.44 252 VAL A C 1
ATOM 1917 O O . VAL A 1 252 ? -27.110 -28.274 34.061 1.00 77.44 252 VAL A O 1
ATOM 1920 N N . TRP A 1 253 ? -25.398 -27.853 32.675 1.00 73.25 253 TRP A N 1
ATOM 1921 C CA . TRP A 1 253 ? -24.525 -27.274 33.692 1.00 73.25 253 TRP A CA 1
ATOM 1922 C C . TRP A 1 253 ? -25.097 -25.956 34.232 1.00 73.25 253 TRP A C 1
ATOM 1924 O O . TRP A 1 253 ? -25.288 -25.827 35.436 1.00 73.25 253 TRP A O 1
ATOM 1934 N N . ALA A 1 254 ? -25.493 -25.027 33.360 1.00 65.88 254 ALA A N 1
ATOM 1935 C CA . ALA A 1 254 ? -26.111 -23.760 33.750 1.00 65.88 254 ALA A CA 1
ATOM 1936 C C . ALA A 1 254 ? -27.459 -23.949 34.471 1.00 65.88 254 ALA A C 1
ATOM 1938 O O . ALA A 1 254 ? -27.793 -23.183 35.371 1.00 65.88 254 ALA A O 1
ATOM 1939 N N . TRP A 1 255 ? -28.226 -24.986 34.122 1.00 67.62 255 TRP A N 1
ATOM 1940 C CA . TRP A 1 255 ? -29.455 -25.339 34.837 1.00 67.62 255 TRP A CA 1
ATOM 1941 C C . TRP A 1 255 ? -29.174 -25.915 36.231 1.00 67.62 255 TRP A C 1
ATOM 1943 O O . TRP A 1 255 ? -29.875 -25.585 37.186 1.00 67.62 255 TRP A O 1
ATOM 1953 N N . ARG A 1 256 ? -28.133 -26.746 36.364 1.00 66.50 256 ARG A N 1
ATOM 1954 C CA . ARG A 1 256 ? -27.757 -27.399 37.627 1.00 66.50 256 ARG A CA 1
ATOM 1955 C C . ARG A 1 256 ? -27.018 -26.471 38.597 1.00 66.50 256 ARG A C 1
ATOM 1957 O O . ARG A 1 256 ? -27.051 -26.724 39.794 1.00 66.50 256 ARG A O 1
ATOM 1964 N N . PHE A 1 257 ? -26.398 -25.408 38.087 1.00 57.78 257 PHE A N 1
ATOM 1965 C CA . PHE A 1 257 ? -25.691 -24.378 38.855 1.00 57.78 257 PHE A CA 1
ATOM 1966 C C . PHE A 1 257 ? -26.402 -23.017 38.808 1.00 57.78 257 PHE A C 1
ATOM 1968 O O . PHE A 1 257 ? -25.753 -21.976 38.848 1.00 57.78 257 PHE A O 1
ATOM 1975 N N . ARG A 1 258 ? -27.743 -22.999 38.744 1.00 53.00 258 ARG A N 1
ATOM 1976 C CA . ARG A 1 258 ? -28.501 -21.807 39.148 1.00 53.00 258 ARG A CA 1
ATOM 1977 C C . ARG A 1 258 ? -28.202 -21.557 40.625 1.00 53.00 258 ARG A C 1
ATOM 1979 O O . ARG A 1 258 ? -28.744 -22.247 41.484 1.00 53.00 258 ARG A O 1
ATOM 1986 N N . GLU A 1 259 ? -27.281 -20.637 40.886 1.00 53.97 259 GLU A N 1
ATOM 1987 C CA . GLU A 1 259 ? -26.913 -20.206 42.230 1.00 53.97 259 GLU A CA 1
ATOM 1988 C C . GLU A 1 259 ? -28.180 -19.758 42.963 1.00 53.97 259 GLU A C 1
ATOM 1990 O O . GLU A 1 259 ? -28.955 -18.944 42.453 1.00 53.97 259 GLU A O 1
ATOM 1995 N N . GLU A 1 260 ? -28.435 -20.344 44.133 1.00 58.31 260 GLU A N 1
ATOM 1996 C CA . GLU A 1 260 ? -29.481 -19.847 45.017 1.00 58.31 260 GLU A CA 1
ATOM 1997 C C . GLU A 1 260 ? -29.169 -18.379 45.348 1.00 58.31 260 GLU A C 1
ATOM 1999 O O . GLU A 1 260 ? -28.008 -18.058 45.626 1.00 58.31 260 GLU A O 1
ATOM 2004 N N . PRO A 1 261 ? -30.163 -17.474 45.311 1.00 61.91 261 PRO A N 1
ATOM 2005 C CA . PRO A 1 261 ?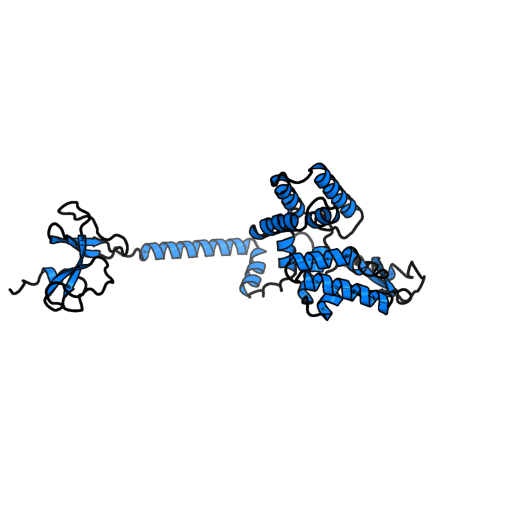 -29.939 -16.078 45.648 1.00 61.91 261 PRO A CA 1
ATOM 2006 C C . PRO A 1 261 ? -29.322 -15.981 47.047 1.00 61.91 261 PRO A C 1
ATOM 2008 O O . PRO A 1 261 ? -29.888 -16.445 48.039 1.00 61.91 261 PRO A O 1
ATOM 2011 N N . LEU A 1 262 ? -28.129 -15.393 47.126 1.00 76.25 262 LEU A N 1
ATOM 2012 C CA . LEU A 1 262 ? -27.466 -15.104 48.392 1.00 76.25 262 LEU A CA 1
ATOM 2013 C C . LEU A 1 262 ? -28.294 -14.050 49.125 1.00 76.25 262 LEU A C 1
ATOM 2015 O O . LEU A 1 262 ? -28.510 -12.964 48.605 1.00 76.25 262 LEU A O 1
ATOM 2019 N N . TYR A 1 263 ? -28.757 -14.348 50.336 1.00 83.88 263 TYR A N 1
ATOM 2020 C CA . TYR A 1 263 ? -29.480 -13.383 51.163 1.00 83.88 263 TYR A CA 1
ATOM 2021 C C . TYR A 1 263 ? -28.578 -12.832 52.263 1.00 83.88 263 TYR A C 1
ATOM 2023 O O . TYR A 1 263 ? -27.857 -13.577 52.927 1.00 83.88 263 TYR A O 1
ATOM 2031 N N . VAL A 1 264 ? -28.677 -11.530 52.512 1.00 88.00 264 VAL A N 1
ATOM 2032 C CA . VAL A 1 264 ? -28.026 -10.842 53.634 1.00 88.00 264 VAL A CA 1
ATOM 2033 C C . VAL A 1 264 ? -29.050 -10.106 54.491 1.00 88.00 264 VAL A C 1
ATOM 2035 O O . VAL A 1 264 ? -30.184 -9.874 54.071 1.00 88.00 264 VAL A O 1
ATOM 2038 N N . LEU A 1 265 ? -28.663 -9.723 55.707 1.00 91.25 265 LEU A N 1
ATOM 2039 C CA . LEU A 1 265 ? -29.501 -8.895 56.569 1.00 91.25 265 LEU A CA 1
ATOM 2040 C C . LEU A 1 265 ? -29.208 -7.410 56.337 1.00 91.25 265 LEU A C 1
ATOM 2042 O O . LEU A 1 265 ? -28.060 -6.967 56.381 1.00 91.25 265 LEU A O 1
ATOM 2046 N N . GLY A 1 266 ? -30.267 -6.635 56.120 1.00 90.94 266 GLY A N 1
ATOM 2047 C CA . GLY A 1 266 ? -30.223 -5.179 56.082 1.00 90.94 266 GLY A CA 1
ATOM 2048 C C . GLY A 1 266 ? -31.020 -4.571 57.233 1.00 90.94 266 GLY A C 1
ATOM 2049 O O . GLY A 1 266 ? -32.024 -5.145 57.659 1.00 90.94 266 GLY A O 1
ATOM 2050 N N . ARG A 1 267 ? -30.599 -3.402 57.729 1.00 92.69 267 ARG A N 1
ATOM 2051 C CA . ARG A 1 267 ? -31.304 -2.636 58.772 1.00 92.69 267 ARG A CA 1
ATOM 2052 C C . ARG A 1 267 ? -31.802 -1.316 58.193 1.00 92.69 267 ARG A C 1
ATOM 2054 O O . ARG A 1 267 ? -31.071 -0.604 57.506 1.00 92.69 267 ARG A O 1
ATOM 2061 N N . CYS A 1 268 ? -33.068 -1.005 58.446 1.00 92.38 268 CYS A N 1
ATOM 2062 C CA . CYS A 1 268 ? -33.688 0.246 58.028 1.00 92.38 268 CYS A CA 1
ATOM 2063 C C . CYS A 1 268 ? -33.249 1.396 58.937 1.00 92.38 268 CYS A C 1
ATOM 2065 O O . CYS A 1 268 ? -33.499 1.339 60.136 1.00 92.38 268 CYS A O 1
ATOM 2067 N N . THR A 1 269 ? -32.682 2.468 58.390 1.00 91.56 269 THR A N 1
ATOM 2068 C CA . THR A 1 269 ? -32.309 3.650 59.191 1.00 91.56 269 THR A CA 1
ATOM 2069 C C . THR A 1 269 ? -33.510 4.498 59.621 1.00 91.56 269 THR A C 1
ATOM 2071 O O . THR A 1 269 ? -33.377 5.324 60.512 1.00 91.56 269 THR A O 1
ATOM 2074 N N . ASN A 1 270 ? -34.691 4.291 59.022 1.00 92.19 270 ASN A N 1
ATOM 2075 C CA . ASN A 1 270 ? -35.907 5.051 59.340 1.00 92.19 270 ASN A CA 1
ATOM 2076 C C . ASN A 1 270 ? -36.793 4.388 60.411 1.00 92.19 270 ASN A C 1
ATOM 2078 O O . ASN A 1 270 ? -37.428 5.083 61.190 1.00 92.19 270 ASN A O 1
ATOM 2082 N N . CYS A 1 271 ? -36.898 3.054 60.425 1.00 90.81 271 CYS A N 1
ATOM 2083 C CA . CYS A 1 271 ? -37.777 2.329 61.359 1.00 90.81 271 CYS A CA 1
ATOM 2084 C C . CYS A 1 271 ? -37.078 1.182 62.101 1.00 90.81 271 CYS A C 1
ATOM 2086 O O . CYS A 1 271 ? -37.749 0.327 62.677 1.00 90.81 271 CYS A O 1
ATOM 2088 N N . GLU A 1 272 ? -35.752 1.102 61.984 1.00 89.81 272 GLU A N 1
ATOM 2089 C CA . GLU A 1 272 ? -34.860 0.137 62.641 1.00 89.81 272 GLU A CA 1
ATOM 2090 C C . GLU A 1 272 ? -35.120 -1.352 62.379 1.00 89.81 272 GLU A C 1
ATOM 2092 O O . GLU A 1 272 ? -34.412 -2.208 62.905 1.00 89.81 272 GLU A O 1
ATOM 2097 N N . ALA A 1 273 ? -36.088 -1.684 61.526 1.00 90.06 273 ALA A N 1
ATOM 2098 C CA . ALA A 1 273 ? -36.415 -3.060 61.188 1.00 90.06 273 ALA A CA 1
ATOM 2099 C C . ALA A 1 273 ? -35.241 -3.745 60.474 1.00 90.06 273 ALA A C 1
ATOM 2101 O O . ALA A 1 273 ? -34.666 -3.181 59.536 1.00 90.06 273 ALA A O 1
ATOM 2102 N N . VAL A 1 274 ? -34.930 -4.972 60.898 1.00 91.31 274 VAL A N 1
ATOM 2103 C CA . VAL A 1 274 ? -33.985 -5.862 60.220 1.00 91.31 274 VAL A CA 1
ATOM 2104 C C . VAL A 1 274 ? -34.764 -6.789 59.291 1.00 91.31 274 VAL A C 1
ATOM 2106 O O . VAL A 1 274 ? -35.760 -7.383 59.702 1.00 91.31 274 VAL A O 1
ATOM 2109 N N . GLN A 1 275 ? -34.327 -6.905 58.040 1.00 90.31 275 GLN A N 1
ATOM 2110 C CA . GLN A 1 275 ? -34.978 -7.732 57.024 1.00 90.31 275 GLN A CA 1
ATOM 2111 C C . GLN A 1 275 ? -33.946 -8.467 56.165 1.00 90.31 275 GLN A C 1
ATOM 2113 O O . GLN A 1 275 ? -32.828 -7.984 55.980 1.00 90.31 275 GLN A O 1
ATOM 2118 N N . LYS A 1 276 ? -34.335 -9.626 55.624 1.00 90.50 276 LYS A N 1
ATOM 2119 C CA . LYS A 1 276 ? -33.553 -10.327 54.601 1.00 90.50 276 LYS A CA 1
ATOM 2120 C C . LYS A 1 276 ? -33.681 -9.612 53.265 1.00 90.50 276 LYS A C 1
ATOM 2122 O O . LYS A 1 276 ? -34.786 -9.265 52.854 1.00 90.50 276 LYS A O 1
ATOM 2127 N N . VAL A 1 277 ? -32.552 -9.418 52.605 1.00 86.06 277 VAL A N 1
ATOM 2128 C CA . VAL A 1 277 ? -32.433 -8.762 51.307 1.00 86.06 277 VAL A CA 1
ATOM 2129 C C . VAL A 1 277 ? -31.588 -9.654 50.411 1.00 86.06 277 VAL A C 1
ATOM 2131 O O . VAL A 1 277 ? -30.593 -10.216 50.866 1.00 86.06 277 VAL A O 1
ATOM 2134 N N . GLU A 1 278 ? -31.993 -9.803 49.157 1.00 85.38 278 GLU A N 1
ATOM 2135 C CA . GLU A 1 278 ? -31.166 -10.452 48.142 1.00 85.38 278 GLU A CA 1
ATOM 2136 C C . GLU A 1 278 ? -29.881 -9.642 47.927 1.00 85.38 278 GLU A C 1
ATOM 2138 O O . GLU A 1 278 ? -29.898 -8.416 47.804 1.00 85.38 278 GLU A O 1
ATOM 2143 N N . TRP A 1 279 ? -28.744 -10.322 47.963 1.00 78.19 279 TRP A N 1
ATOM 2144 C CA . TRP A 1 279 ? -27.435 -9.706 47.876 1.00 78.19 279 TRP A CA 1
ATOM 2145 C C . TRP A 1 279 ? -27.178 -9.186 46.465 1.00 78.19 279 TRP A C 1
ATOM 2147 O O . TRP A 1 279 ? -26.998 -9.949 45.521 1.00 78.19 279 TRP A O 1
ATOM 2157 N N . SER A 1 280 ? -27.069 -7.866 46.356 1.00 74.50 280 SER A N 1
ATOM 2158 C CA . SER A 1 280 ? -26.508 -7.175 45.200 1.00 74.50 280 SER A CA 1
ATOM 2159 C C . SER A 1 280 ? -25.457 -6.190 45.700 1.00 74.50 280 SER A C 1
ATOM 2161 O O . SER A 1 280 ? -25.701 -5.437 46.645 1.00 74.50 280 SER A O 1
ATOM 2163 N N . ALA A 1 281 ? -24.273 -6.190 45.084 1.00 63.72 281 ALA A N 1
ATOM 2164 C CA . ALA A 1 281 ? -23.191 -5.277 45.455 1.00 63.72 281 ALA A CA 1
ATOM 2165 C C . ALA A 1 281 ? -23.499 -3.807 45.102 1.00 63.72 281 ALA A C 1
ATOM 2167 O O . ALA A 1 281 ? -22.838 -2.913 45.630 1.00 63.72 281 ALA A O 1
ATOM 2168 N N . TYR A 1 282 ? -24.493 -3.552 44.240 1.00 70.50 282 TYR A N 1
ATOM 2169 C CA . TYR A 1 282 ? -24.714 -2.241 43.619 1.00 70.50 282 TYR A CA 1
ATOM 2170 C C . TYR A 1 282 ? -26.072 -1.590 43.939 1.00 70.50 282 TYR A C 1
ATOM 2172 O O . TYR A 1 282 ? -26.247 -0.411 43.644 1.00 70.50 282 TYR A O 1
ATOM 2180 N N . ASP A 1 283 ? -27.005 -2.296 44.590 1.00 78.94 283 ASP A N 1
ATOM 2181 C CA . ASP A 1 283 ? -28.399 -1.831 44.739 1.00 78.94 283 ASP A CA 1
ATOM 2182 C C . ASP A 1 283 ? -28.764 -1.262 46.123 1.00 78.94 283 ASP A C 1
ATOM 2184 O O . ASP A 1 283 ? -29.940 -1.170 46.481 1.00 78.94 283 ASP A O 1
ATOM 2188 N N . TRP A 1 284 ? -27.777 -0.834 46.913 1.00 82.62 284 TRP A N 1
ATOM 2189 C CA . TRP A 1 284 ? -28.003 -0.243 48.237 1.00 82.62 284 TRP A CA 1
ATOM 2190 C C . TRP A 1 284 ? -28.140 1.292 48.179 1.00 82.62 284 TRP A C 1
ATOM 2192 O O . TRP A 1 284 ? -27.430 1.938 47.409 1.00 82.62 284 TRP A O 1
ATOM 2202 N N . PRO A 1 285 ? -29.006 1.915 49.005 1.00 88.00 285 PRO A N 1
ATOM 2203 C CA . PRO A 1 285 ? -29.971 1.296 49.921 1.00 88.00 285 PRO A CA 1
ATOM 2204 C C . PRO A 1 285 ? -31.137 0.607 49.199 1.00 88.00 285 PRO A C 1
ATOM 2206 O O . PRO A 1 285 ? -31.543 1.047 48.129 1.00 88.00 285 PRO A O 1
ATOM 2209 N N . VAL A 1 286 ? -31.745 -0.413 49.810 1.00 88.50 286 VAL A N 1
ATOM 2210 C CA . VAL A 1 286 ? -32.962 -1.065 49.283 1.00 88.50 286 VAL A CA 1
ATOM 2211 C C . VAL A 1 286 ? -34.232 -0.556 49.972 1.00 88.50 286 VAL A C 1
ATOM 2213 O O . VAL A 1 286 ? -34.188 0.142 50.992 1.00 88.50 286 VAL A O 1
ATOM 2216 N N . VAL A 1 287 ? -35.393 -0.900 49.411 1.00 89.50 287 VAL A N 1
ATOM 2217 C CA . VAL A 1 287 ? -36.705 -0.539 49.964 1.00 89.50 287 VAL A CA 1
ATOM 2218 C C . VAL A 1 287 ? -36.992 -1.335 51.241 1.00 89.50 287 VAL A C 1
ATOM 2220 O O . VAL A 1 287 ? -36.874 -2.560 51.284 1.00 89.50 287 VAL A O 1
ATOM 2223 N N . CYS A 1 288 ? -37.387 -0.640 52.307 1.00 91.19 288 CYS A N 1
ATOM 2224 C CA . CYS A 1 288 ? -37.833 -1.270 53.542 1.00 91.19 288 CYS A CA 1
ATOM 2225 C C . CYS A 1 288 ? -39.240 -1.838 53.369 1.00 91.19 288 CYS A C 1
ATOM 2227 O O . CYS A 1 288 ? -40.173 -1.080 53.107 1.00 91.19 288 CYS A O 1
ATOM 2229 N N . ALA A 1 289 ? -39.425 -3.134 53.618 1.00 89.19 289 ALA A N 1
ATOM 2230 C CA . ALA A 1 289 ? -40.735 -3.781 53.546 1.00 89.19 289 ALA A CA 1
ATOM 2231 C C . ALA A 1 289 ? -41.730 -3.227 54.584 1.00 89.19 289 ALA A C 1
ATOM 2233 O O . ALA A 1 289 ? -42.938 -3.331 54.404 1.00 89.19 289 ALA A O 1
ATOM 2234 N N . ARG A 1 290 ? -41.230 -2.620 55.671 1.00 90.00 290 ARG A N 1
ATOM 2235 C CA . ARG A 1 290 ? -42.056 -2.114 56.777 1.00 90.00 290 ARG A CA 1
ATOM 2236 C C . ARG A 1 290 ? -42.516 -0.666 56.594 1.00 90.00 290 ARG A C 1
ATOM 2238 O O . ARG A 1 290 ? -43.622 -0.339 56.999 1.00 90.00 290 ARG A O 1
ATOM 2245 N N . CYS A 1 291 ? -41.674 0.205 56.028 1.00 91.88 291 CYS A N 1
ATOM 2246 C CA . CYS A 1 291 ? -41.983 1.637 55.875 1.00 91.88 291 CYS A CA 1
ATOM 2247 C C . CYS A 1 291 ? -42.003 2.136 54.421 1.00 91.88 291 CYS A C 1
ATOM 2249 O O . CYS A 1 291 ? -42.257 3.316 54.194 1.00 91.88 291 CYS A O 1
ATOM 2251 N N . GLY A 1 292 ? -41.709 1.277 53.440 1.00 89.75 292 GLY A N 1
ATOM 2252 C CA . GLY A 1 292 ? -41.761 1.590 52.007 1.00 89.75 292 GLY A CA 1
ATOM 2253 C C . GLY A 1 292 ? -40.676 2.544 51.496 1.00 89.75 292 GLY A C 1
ATOM 2254 O O . GLY A 1 292 ? -40.640 2.846 50.308 1.00 89.75 292 GLY A O 1
ATOM 2255 N N . ARG A 1 293 ? -39.775 3.033 52.359 1.00 90.94 293 ARG A N 1
ATOM 2256 C CA . ARG A 1 293 ? -38.704 3.970 51.983 1.00 90.94 293 ARG A CA 1
ATOM 2257 C C . ARG A 1 293 ? -37.425 3.233 51.582 1.00 90.94 293 ARG A C 1
ATOM 2259 O O . ARG A 1 293 ? -37.111 2.182 52.142 1.00 90.94 293 ARG A O 1
ATOM 2266 N N . LYS A 1 294 ? -36.662 3.801 50.641 1.00 90.62 294 LYS A N 1
ATOM 2267 C CA . LYS A 1 294 ? -35.354 3.293 50.183 1.00 90.62 294 LYS A CA 1
ATOM 2268 C C . LYS A 1 294 ? -34.249 3.631 51.200 1.00 90.62 294 LYS A C 1
ATOM 2270 O O . LYS A 1 294 ? -33.407 4.489 50.961 1.00 90.62 294 LYS A O 1
ATOM 2275 N N . THR A 1 295 ? -34.328 3.021 52.382 1.00 91.25 295 THR A N 1
ATOM 2276 C CA . THR A 1 295 ? -33.518 3.362 53.572 1.00 91.25 295 THR A CA 1
ATOM 2277 C C . THR A 1 295 ? -32.948 2.137 54.288 1.00 91.25 295 THR A C 1
ATOM 2279 O O . THR A 1 295 ? -32.571 2.226 55.456 1.00 91.25 295 THR A O 1
ATOM 2282 N N . VAL A 1 296 ? -32.935 0.967 53.648 1.00 89.88 296 VAL A N 1
ATOM 2283 C CA . VAL A 1 296 ? -32.326 -0.236 54.229 1.00 89.88 296 VAL A CA 1
ATOM 2284 C C . VAL A 1 296 ? -30.909 -0.354 53.727 1.00 89.88 296 VAL A C 1
ATOM 2286 O O . VAL A 1 296 ? -30.682 -0.380 52.523 1.00 89.88 296 VAL A O 1
ATOM 2289 N N . TYR A 1 297 ? -29.984 -0.432 54.670 1.00 91.25 297 TYR A N 1
ATOM 2290 C CA . TYR A 1 297 ? -28.552 -0.514 54.434 1.00 91.25 297 TYR A CA 1
ATOM 2291 C C . TYR A 1 297 ? -28.005 -1.833 54.961 1.00 91.25 297 TYR A C 1
ATOM 2293 O O . TYR A 1 297 ? -28.670 -2.522 55.741 1.00 91.25 297 TYR A O 1
ATOM 2301 N N . TYR A 1 298 ? -26.789 -2.171 54.545 1.00 90.88 298 TYR A N 1
ATOM 2302 C CA . TYR A 1 298 ? -26.139 -3.402 54.959 1.00 90.88 298 TYR A CA 1
ATOM 2303 C C . TYR A 1 298 ? -25.938 -3.420 56.477 1.00 90.88 298 TYR A C 1
ATOM 2305 O O . TYR A 1 298 ? -25.375 -2.471 57.031 1.00 90.88 298 TYR A O 1
ATOM 2313 N N . ALA A 1 299 ? -26.419 -4.463 57.158 1.00 91.31 299 ALA A N 1
ATOM 2314 C CA . ALA A 1 299 ? -26.324 -4.558 58.610 1.00 91.31 299 ALA A CA 1
ATOM 2315 C C . ALA A 1 299 ? -25.055 -5.304 59.032 1.00 91.31 299 ALA A C 1
ATOM 2317 O O . ALA A 1 299 ? -24.762 -6.406 58.561 1.00 91.31 299 ALA A O 1
ATOM 2318 N N . VAL A 1 300 ? -24.327 -4.717 59.973 1.00 91.12 300 VAL A N 1
ATOM 2319 C CA . VAL A 1 300 ? -23.112 -5.282 60.560 1.00 91.12 300 VAL A CA 1
ATOM 2320 C C . VAL A 1 300 ? -23.209 -5.284 62.076 1.00 91.12 300 VAL A C 1
ATOM 2322 O O . VAL A 1 300 ? -23.933 -4.485 62.667 1.00 91.12 300 VAL A O 1
ATOM 2325 N N . VAL A 1 301 ? -22.465 -6.186 62.706 1.00 91.50 301 VAL A N 1
ATOM 2326 C CA . VAL A 1 301 ? -22.340 -6.293 64.159 1.00 91.50 301 VAL A CA 1
ATOM 2327 C C . VAL A 1 301 ? -20.871 -6.179 64.560 1.00 91.50 301 VAL A C 1
ATOM 2329 O O . VAL A 1 301 ? -19.997 -6.808 63.950 1.00 91.50 301 VAL A O 1
ATOM 2332 N N . CYS A 1 302 ? -20.574 -5.342 65.554 1.00 90.38 302 CYS A N 1
ATOM 2333 C CA . CYS A 1 302 ? -19.224 -5.218 66.105 1.00 90.38 302 CYS A CA 1
ATOM 2334 C C . CYS A 1 302 ? -18.929 -6.329 67.139 1.00 90.38 302 CYS A C 1
ATOM 2336 O O . CYS A 1 302 ? -19.853 -6.994 67.610 1.00 90.38 302 CYS A O 1
ATOM 2338 N N . PRO A 1 303 ? -17.659 -6.530 67.545 1.00 87.81 303 PRO A N 1
ATOM 2339 C CA . PRO A 1 303 ? -17.289 -7.472 68.604 1.00 87.81 303 PRO A CA 1
ATOM 2340 C C . PRO A 1 303 ? -18.025 -7.257 69.933 1.00 87.81 303 PRO A C 1
ATOM 2342 O O . PRO A 1 303 ? -18.255 -8.222 70.654 1.00 87.81 303 PRO A O 1
ATOM 2345 N N . ASN A 1 304 ? -18.435 -6.017 70.223 1.00 87.69 304 ASN A N 1
ATOM 2346 C CA . ASN A 1 304 ? -19.173 -5.660 71.437 1.00 87.69 304 ASN A CA 1
ATOM 2347 C C . ASN A 1 304 ? -20.694 -5.876 71.299 1.00 87.69 304 ASN A C 1
ATOM 2349 O O . ASN A 1 304 ? -21.436 -5.573 72.223 1.00 87.69 304 ASN A O 1
ATOM 2353 N N . GLY A 1 305 ? -21.176 -6.393 70.161 1.00 85.75 305 GLY A N 1
ATOM 2354 C CA . GLY A 1 305 ? -22.589 -6.722 69.952 1.00 85.75 305 GLY A CA 1
ATOM 2355 C C . GLY A 1 305 ? -23.465 -5.583 69.420 1.00 85.75 305 GLY A C 1
ATOM 2356 O O . GLY A 1 305 ? -24.644 -5.812 69.163 1.00 85.75 305 GLY A O 1
ATOM 2357 N N . HIS A 1 306 ? -22.919 -4.384 69.192 1.00 88.69 306 HIS A N 1
ATOM 2358 C CA . HIS A 1 306 ? -23.673 -3.280 68.591 1.00 88.69 306 HIS A CA 1
ATOM 2359 C C . HIS A 1 306 ? -23.950 -3.554 67.113 1.00 88.69 306 HIS A C 1
ATOM 2361 O O . HIS A 1 306 ? -23.033 -3.853 66.339 1.00 88.69 306 HIS A O 1
ATOM 2367 N N . VAL A 1 307 ? -25.218 -3.435 66.721 1.00 89.56 307 VAL A N 1
ATOM 2368 C CA . VAL A 1 307 ? -25.674 -3.609 65.340 1.00 89.56 307 VAL A CA 1
ATOM 2369 C C . VAL A 1 307 ? -25.804 -2.241 64.691 1.00 89.56 307 VAL A C 1
ATOM 2371 O O . VAL A 1 307 ? -26.559 -1.406 65.172 1.00 89.56 307 VAL A O 1
ATOM 2374 N N . TYR A 1 308 ? -25.142 -2.012 63.565 1.00 89.00 308 TYR A N 1
ATOM 2375 C CA . TYR A 1 308 ? -25.187 -0.736 62.851 1.00 89.00 308 TYR A CA 1
ATOM 2376 C C . TYR A 1 308 ? -25.233 -0.947 61.336 1.00 89.00 308 TYR A C 1
ATOM 2378 O O . TYR A 1 308 ? -25.090 -2.062 60.833 1.00 89.00 308 TYR A O 1
ATOM 2386 N N . THR A 1 309 ? -25.521 0.124 60.604 1.00 90.00 309 THR A N 1
ATOM 2387 C CA . THR A 1 309 ? -25.676 0.117 59.145 1.00 90.00 309 THR A CA 1
ATOM 2388 C C . THR A 1 309 ? -24.432 0.646 58.449 1.00 90.00 309 THR A C 1
ATOM 2390 O O . THR A 1 309 ? -23.847 1.614 58.929 1.00 90.00 309 THR A O 1
ATOM 2393 N N . ARG A 1 310 ? -24.089 0.090 57.283 1.00 86.62 310 ARG A N 1
ATOM 2394 C CA . ARG A 1 310 ? -23.062 0.632 56.379 1.00 86.62 310 ARG A CA 1
ATOM 2395 C C . ARG A 1 310 ? -23.640 0.955 55.006 1.00 86.62 310 ARG A C 1
ATOM 2397 O O . ARG A 1 310 ? -24.456 0.197 54.478 1.00 86.62 310 ARG A O 1
ATOM 2404 N N . ALA A 1 311 ? -23.181 2.064 54.425 1.00 76.81 311 ALA A N 1
ATOM 2405 C CA . ALA A 1 311 ? -23.562 2.475 53.073 1.00 76.81 311 ALA A CA 1
ATOM 2406 C C . ALA A 1 311 ? -23.048 1.489 52.013 1.00 76.81 311 ALA A C 1
ATOM 2408 O O . ALA A 1 311 ? -23.772 1.164 51.075 1.00 76.81 311 ALA A O 1
ATOM 2409 N N . PHE A 1 312 ? -21.837 0.960 52.214 1.00 76.75 312 PHE A N 1
ATOM 2410 C CA . PHE A 1 312 ? -21.217 -0.030 51.343 1.00 76.75 312 PHE A CA 1
ATOM 2411 C C . PHE A 1 312 ? -20.735 -1.232 52.165 1.00 76.75 312 PHE A C 1
ATOM 2413 O O . PHE A 1 312 ? -20.110 -1.057 53.210 1.00 76.75 312 PHE A O 1
ATOM 2420 N N . PRO A 1 313 ? -20.966 -2.472 51.709 1.00 68.25 313 PRO A N 1
ATOM 2421 C CA . PRO A 1 313 ? -20.610 -3.655 52.488 1.00 68.25 313 PRO A CA 1
ATOM 2422 C C . PRO A 1 313 ? -19.096 -3.871 52.649 1.00 68.25 313 PRO A C 1
ATOM 2424 O O . PRO A 1 313 ? -18.679 -4.617 53.533 1.00 68.25 313 PRO A O 1
ATOM 2427 N N . PHE A 1 314 ? -18.276 -3.213 51.823 1.00 71.38 314 PHE A N 1
ATOM 2428 C CA . PHE A 1 314 ? -16.815 -3.332 51.836 1.00 71.38 314 PHE A CA 1
ATOM 2429 C C . PHE A 1 314 ? -16.102 -2.163 52.535 1.00 71.38 314 PHE A C 1
ATOM 2431 O O . PHE A 1 314 ? -14.875 -2.188 52.633 1.00 71.38 314 PHE A O 1
ATOM 2438 N N . THR A 1 315 ? -16.819 -1.138 53.019 1.00 72.62 315 THR A N 1
ATOM 2439 C CA . THR A 1 315 ? -16.172 -0.041 53.757 1.00 72.62 315 THR A CA 1
ATOM 2440 C C . THR A 1 315 ? -15.875 -0.470 55.189 1.00 72.62 315 THR A C 1
ATOM 2442 O O . THR A 1 315 ? -16.733 -1.004 55.891 1.00 72.62 315 THR A O 1
ATOM 2445 N N . ASN A 1 316 ? -14.637 -0.246 55.633 1.00 73.62 316 ASN A N 1
ATOM 2446 C CA . ASN A 1 316 ? -14.208 -0.480 57.011 1.00 73.62 316 ASN A CA 1
ATOM 2447 C C . ASN A 1 316 ? -14.438 0.784 57.844 1.00 73.62 316 ASN A C 1
ATOM 2449 O O . ASN A 1 316 ? -13.505 1.519 58.146 1.00 73.62 316 ASN A O 1
ATOM 2453 N N . GLU A 1 317 ? -15.698 1.047 58.183 1.00 81.88 317 GLU A N 1
ATOM 2454 C CA . GLU A 1 317 ? -16.065 2.129 59.102 1.00 81.88 317 GLU A CA 1
ATOM 2455 C C . GLU A 1 317 ? -16.082 1.617 60.554 1.00 81.88 317 GLU A C 1
ATOM 2457 O O . GLU A 1 317 ? -16.656 0.544 60.803 1.00 81.88 317 GLU A O 1
ATOM 2462 N N . PRO A 1 318 ? -15.464 2.341 61.510 1.00 86.69 318 PRO A N 1
ATOM 2463 C CA . PRO A 1 318 ? -15.479 1.956 62.916 1.00 86.69 318 PRO A CA 1
ATOM 2464 C C . PRO A 1 318 ? -16.905 2.006 63.475 1.00 86.69 318 PRO A C 1
ATOM 2466 O O . PRO A 1 318 ? -17.749 2.779 63.020 1.00 86.69 318 PRO A O 1
ATOM 2469 N N . CYS A 1 319 ? -17.186 1.165 64.471 1.00 88.81 319 CYS A N 1
ATOM 2470 C CA . CYS A 1 319 ? -18.498 1.119 65.109 1.00 88.81 319 CYS A CA 1
ATOM 2471 C C . CYS A 1 319 ? -18.847 2.491 65.720 1.00 88.81 319 CYS A C 1
ATOM 2473 O O . CYS A 1 319 ? -18.104 2.949 66.590 1.00 88.81 319 CYS A O 1
ATOM 2475 N N . PRO A 1 320 ? -19.986 3.113 65.364 1.00 87.50 320 PRO A N 1
ATOM 2476 C CA . PRO A 1 320 ? -20.328 4.457 65.834 1.00 87.50 320 PRO A CA 1
ATOM 2477 C C . PRO A 1 320 ? -20.553 4.525 67.352 1.00 87.50 320 PRO A C 1
ATOM 2479 O O . PRO A 1 320 ? -20.373 5.576 67.952 1.00 87.50 320 PRO A O 1
ATOM 2482 N N . GLU A 1 321 ? -20.917 3.403 67.978 1.00 88.50 321 GLU A N 1
ATOM 2483 C CA . GLU A 1 321 ? -21.213 3.347 69.416 1.00 88.50 321 GLU A CA 1
ATOM 2484 C C . GLU A 1 321 ? -19.982 3.098 70.303 1.00 88.50 321 GLU A C 1
ATOM 2486 O O . GLU A 1 321 ? -19.942 3.562 71.435 1.00 88.50 321 GLU A O 1
ATOM 2491 N N . CYS A 1 322 ? -18.972 2.359 69.828 1.00 89.69 322 CYS A N 1
ATOM 2492 C CA . CYS A 1 322 ? -17.836 1.946 70.668 1.00 89.69 322 CYS A CA 1
ATOM 2493 C C . CYS A 1 322 ? -16.456 2.120 70.028 1.00 89.69 322 CYS A C 1
ATOM 2495 O O . CYS A 1 322 ? -15.459 1.744 70.637 1.00 89.69 322 CYS A O 1
ATOM 2497 N N . GLY A 1 323 ? -16.383 2.622 68.794 1.00 88.06 323 GLY A N 1
ATOM 2498 C CA . GLY A 1 323 ? -15.126 2.828 68.078 1.00 88.06 323 GLY A CA 1
ATOM 2499 C C . GLY A 1 323 ? -14.420 1.549 67.622 1.00 88.06 323 GLY A C 1
ATOM 2500 O O . GLY A 1 323 ? -13.299 1.629 67.148 1.00 88.06 323 GLY A O 1
ATOM 2501 N N . ALA A 1 324 ? -15.033 0.365 67.747 1.00 86.94 324 ALA A N 1
ATOM 2502 C CA . ALA A 1 324 ? -14.400 -0.877 67.307 1.00 86.94 324 ALA A CA 1
ATOM 2503 C C . ALA A 1 324 ? -14.143 -0.873 65.786 1.00 86.94 324 ALA A C 1
ATOM 2505 O O . ALA A 1 324 ? -15.084 -0.765 64.997 1.00 86.94 324 ALA A O 1
ATOM 2506 N N . ASP A 1 325 ? -12.886 -1.084 65.385 1.00 82.12 325 ASP A N 1
ATOM 2507 C CA . ASP A 1 325 ? -12.410 -1.000 63.990 1.00 82.12 325 ASP A CA 1
ATOM 2508 C C . ASP A 1 325 ? -12.892 -2.136 63.076 1.00 82.12 325 ASP A C 1
ATOM 2510 O O . ASP A 1 325 ? -12.603 -2.167 61.878 1.00 82.12 325 ASP A O 1
ATOM 2514 N N . ARG A 1 326 ? -13.587 -3.132 63.633 1.00 79.38 326 ARG A N 1
ATOM 2515 C CA . ARG A 1 326 ? -14.039 -4.316 62.902 1.00 79.38 326 ARG A CA 1
ATOM 2516 C C . ARG A 1 326 ? -15.521 -4.543 63.149 1.00 79.38 326 ARG A C 1
ATOM 2518 O O . ARG A 1 326 ? -15.989 -4.518 64.282 1.00 79.38 326 ARG A O 1
ATOM 2525 N N . GLY A 1 327 ? -16.251 -4.796 62.072 1.00 81.94 327 GLY A N 1
ATOM 2526 C CA . GLY A 1 327 ? -17.636 -5.248 62.085 1.00 81.94 327 GLY A CA 1
ATOM 2527 C C . GLY A 1 327 ? -17.763 -6.401 61.104 1.00 81.94 327 GLY A C 1
ATOM 2528 O O . GLY A 1 327 ? -17.162 -6.355 60.030 1.00 81.94 327 GLY A O 1
ATOM 2529 N N . ARG A 1 328 ? -18.498 -7.445 61.480 1.00 88.00 328 ARG A N 1
ATOM 2530 C CA . ARG A 1 328 ? -18.833 -8.546 60.569 1.00 88.00 328 ARG A CA 1
ATOM 2531 C C . ARG A 1 328 ? -20.288 -8.426 60.114 1.00 88.00 328 ARG A C 1
ATOM 2533 O O . ARG A 1 328 ? -21.068 -7.777 60.813 1.00 88.00 328 ARG A O 1
ATOM 2540 N N . PRO A 1 329 ? -20.677 -9.052 58.992 1.00 89.25 329 PRO A N 1
ATOM 2541 C CA . PRO A 1 329 ? -22.074 -9.117 58.577 1.00 89.25 329 PRO A CA 1
ATOM 2542 C C . PRO A 1 329 ? -22.977 -9.615 59.707 1.00 89.25 329 PRO A C 1
ATOM 2544 O O . PRO A 1 329 ? -22.617 -10.556 60.428 1.00 89.25 329 PRO A O 1
ATOM 2547 N N . LEU A 1 330 ? -24.135 -8.974 59.860 1.00 89.38 330 LEU A N 1
ATOM 2548 C CA . LEU A 1 330 ? -25.159 -9.425 60.791 1.00 89.38 330 LEU A CA 1
ATOM 2549 C C . LEU A 1 330 ? -25.724 -10.764 60.309 1.00 89.38 330 LEU A C 1
ATOM 2551 O O . LEU A 1 330 ? -26.091 -10.916 59.143 1.00 89.38 330 LEU A O 1
ATOM 2555 N N . THR A 1 331 ? -25.827 -11.727 61.216 1.00 89.06 331 THR A N 1
ATOM 2556 C CA . THR A 1 331 ? -26.397 -13.053 60.951 1.00 89.06 331 THR A CA 1
ATOM 2557 C C . THR A 1 331 ? -27.679 -13.251 61.754 1.00 89.06 331 THR A C 1
ATOM 2559 O O . THR A 1 331 ? -27.913 -12.575 62.754 1.00 89.06 331 THR A O 1
ATOM 2562 N N . GLU A 1 332 ? -28.520 -14.212 61.368 1.00 86.56 332 GLU A N 1
ATOM 2563 C CA . GLU A 1 332 ? -29.736 -14.519 62.139 1.00 86.56 332 GLU A CA 1
ATOM 2564 C C . GLU A 1 332 ? -29.451 -14.943 63.583 1.00 86.56 332 GLU A C 1
ATOM 2566 O O . GLU A 1 332 ? -30.291 -14.748 64.459 1.00 86.56 332 GLU A O 1
ATOM 2571 N N . GLN A 1 333 ? -28.279 -15.529 63.845 1.00 86.31 333 GLN A N 1
ATOM 2572 C CA . GLN A 1 333 ? -27.884 -15.938 65.192 1.00 86.31 333 GLN A CA 1
ATOM 2573 C C . GLN A 1 333 ? -27.704 -14.731 66.117 1.00 86.31 333 GLN A C 1
ATOM 2575 O O . GLN A 1 333 ? -28.001 -14.822 67.307 1.00 86.31 333 GLN A O 1
ATOM 2580 N N . ASP A 1 334 ? -27.284 -13.592 65.565 1.00 85.31 334 ASP A N 1
ATOM 2581 C CA . ASP A 1 334 ? -27.092 -12.350 66.314 1.00 85.31 334 ASP A CA 1
ATOM 2582 C C . ASP A 1 334 ? -28.428 -11.751 66.764 1.00 85.31 334 ASP A C 1
ATOM 2584 O O . ASP A 1 334 ? -28.513 -11.181 67.845 1.00 85.31 334 ASP A O 1
ATOM 2588 N N . LEU A 1 335 ? -29.496 -11.961 65.987 1.00 81.44 335 LEU A N 1
ATOM 2589 C CA . LEU A 1 335 ? -30.854 -11.529 66.335 1.00 81.44 335 LEU A CA 1
ATOM 2590 C C . LEU A 1 335 ? -31.480 -12.352 67.472 1.00 81.44 335 LEU A C 1
ATOM 2592 O O . LEU A 1 335 ? -32.475 -11.930 68.056 1.00 81.44 335 LEU A O 1
ATOM 2596 N N . ARG A 1 336 ? -30.934 -13.538 67.770 1.00 78.94 336 ARG A N 1
ATOM 2597 C CA . ARG A 1 336 ? -31.457 -14.448 68.805 1.00 78.94 336 ARG A CA 1
ATOM 2598 C C . ARG A 1 336 ? -30.774 -14.278 70.160 1.00 78.94 336 ARG A C 1
ATOM 2600 O O . ARG A 1 336 ? -31.241 -14.859 71.138 1.00 78.94 336 ARG A O 1
ATOM 2607 N N . ARG A 1 337 ? -29.671 -13.527 70.239 1.00 66.38 337 ARG A N 1
ATOM 2608 C CA . ARG A 1 337 ? -28.992 -13.269 71.513 1.00 66.38 337 ARG A CA 1
ATOM 2609 C C . ARG A 1 337 ? -29.709 -12.133 72.250 1.00 66.38 337 ARG A C 1
ATOM 2611 O O . ARG A 1 337 ? -29.867 -11.061 71.670 1.00 66.38 337 ARG A O 1
ATOM 2618 N N . PRO A 1 338 ? -30.143 -12.326 73.508 1.00 52.75 338 PRO A N 1
ATOM 2619 C CA . PRO A 1 338 ? -30.641 -11.220 74.310 1.00 52.75 338 PRO A CA 1
ATOM 2620 C C . PRO A 1 338 ? -29.500 -10.222 74.525 1.00 52.75 338 PRO A C 1
ATOM 2622 O O . PRO A 1 338 ? -28.405 -10.604 74.935 1.00 52.75 338 PRO A O 1
ATOM 2625 N N . VAL A 1 339 ? -29.759 -8.952 74.218 1.00 50.22 339 VAL A N 1
ATOM 2626 C CA . VAL A 1 339 ? -28.843 -7.848 74.512 1.00 50.22 339 VAL A CA 1
ATOM 2627 C C . VAL A 1 339 ? -28.710 -7.775 76.033 1.00 50.22 339 VAL A C 1
ATOM 2629 O O . VAL A 1 339 ? -29.637 -7.344 76.721 1.00 50.22 339 VAL A O 1
ATOM 2632 N N . SER A 1 340 ? -27.596 -8.266 76.574 1.00 43.38 340 SER A N 1
ATOM 2633 C CA . SER A 1 340 ? -27.210 -8.004 77.958 1.00 43.38 340 SER A CA 1
ATOM 2634 C C . SER A 1 340 ? -26.972 -6.501 78.083 1.00 43.38 340 SER A C 1
ATOM 2636 O O . SER A 1 340 ? -26.063 -5.982 77.438 1.00 43.38 340 SER A O 1
ATOM 2638 N N . ARG A 1 341 ? -27.865 -5.828 78.818 1.00 39.22 341 ARG A N 1
ATOM 2639 C CA . ARG A 1 341 ? -27.786 -4.397 79.138 1.00 39.22 341 ARG A CA 1
ATOM 2640 C C . ARG A 1 341 ? -26.553 -4.061 79.957 1.00 39.22 341 ARG A C 1
ATOM 2642 O O . ARG A 1 341 ? -26.195 -4.898 80.817 1.00 39.22 341 ARG A O 1
#

Foldseek 3Di:
DPDPPPPVPWQCKFWKAAPVPRAIDIARHDPRDQADPPPRGRRIDTDDQQLVQRCLRRFFQLQFDDPSLVLLLLLCCLLVLAPPVLSVVLSVVQNVCCVVPSGGDRSLVSCVVVVSHDSLLSSLSSNLQQALAADPQLVVLLVVVVVVVPFDVVLLVVLVVVQVVCSVPDRGGGRSLVSCCVSVRDPPVVSSVSQVVQVVVVHHSSNSSNVSSDDPDPCDPVNVVVVVQVPDVVSVVVVVVVVVVVVVVVVVVCVVPPPDFDWAWWAFPPPRDIDIDGDDQPQPQCADPVPRDSGTAFWWAAPLLDIDGDRGPPDQDADPPPRHRDTHTDDVVSVVDPPPD